Protein AF-A0A090IY57-F1 (afdb_monomer)

Secondary structure (DSSP, 8-state):
--------HHHHHHTTS-HHHHHHHHHHTTTTTT-SSS-HHHHHHHHHHHHHTT--SHHHHHHHTT-HHHHHHHT-S---HHHHHHHHHT--THHHHHHHHHHHHHHHHHH---TTSPPEEEEEEEEEEE-TTT-GGGB-SSS-EEEEEEEEEEE-GGG-EEEEEEEEEETTS-GGGGHHHH---TTSEEEE-GGG--HHHHHHHHHTT-EEEEPPPTT--EEEEEEPPPPTT-S-S--EEEEES-TT-

Nearest PDB structures (foldseek):
  3ck5-assembly1_A  TM=3.991E-01  e=3.383E-01  Streptomyces coelicolor A3(2)
  2z0u-assembly1_A  TM=8.063E-01  e=8.256E+00  Homo sapiens
  2f9t-assembly1_B  TM=3.203E-01  e=9.082E-01  Pseudomonas aeruginosa PAO1

Foldseek 3Di:
DDDPPPQDPLSVVCVLQDVVLLVVCCVVVVLCPVPDACGPQLLVSLVVVCVVVVPPDLVSSQVVLVDPSNCVSSVHNGDDSVRNVVSVVPDDCVSVVSRLQSSLVVCCVVVPPPLPDAKEKEKDKDKDWDQCVVCVVLDQDPGTGIKMKIWIKIADPPRDIDTNDIDIGRPNDQPLVCCVVRFDDLSHEYEYEPSNDDQVVVVVCVVVNHHYDYDDDPPKDKAFDDWDDDDPPDPDPTDTDIDIDDPVD

Mean predicted aligned error: 6.56 Å

Organism: NCBI:txid35841

Sequence (249 aa):
MDKIARKNSFGQWFSPINLKVLDENVKTMKLDFYTKKLTTESFLKLLLFAQLKEVESLHALGDCLFDDQLQKAVNLDSISISQLSRRLNGMNPDLFQSLFLDLVGQIHAKTHYTKRIMPLKIIDSSTLPLNLTNHRWAKFRKTKAGVKLHLRLVFMEKGTSYPEKAVITTANEHDRGQLEIMVDDKECMYVFDRGYLDYERFDRLTDDGYFFLSRLRKNAVVREVYDFKLPEGSSVLSDQMVLIGTTQN

pLDDT: mean 89.63, std 10.39, range [31.66, 97.12]

Radius of gyration: 23.6 Å; Cα contacts (8 Å, |Δi|>4): 302; chains: 1; bounding box: 77×32×64 Å

InterPro domains:
  IPR002559 Transposase IS4-like domain [PF01609] (120-224)
  IPR012337 Ribonuclease H-like superfamily [SSF53098] (50-229)
  IPR025399 Domain of unknown function DUF4372 [PF14294] (7-65)
  IPR047952 IS4 family transposase [NF033592] (15-243)

Structure (mmCIF, N/CA/C/O backbone):
data_AF-A0A090IY57-F1
#
_entry.id   AF-A0A090IY57-F1
#
loop_
_atom_site.group_PDB
_atom_site.id
_atom_site.type_symbol
_atom_site.label_atom_id
_atom_site.label_alt_id
_atom_site.label_comp_id
_atom_site.label_asym_id
_atom_site.label_entity_id
_atom_site.label_seq_id
_atom_site.pdbx_PDB_ins_code
_atom_site.Cartn_x
_atom_site.Cartn_y
_atom_site.Cartn_z
_atom_site.occupancy
_atom_site.B_iso_or_equiv
_atom_site.auth_seq_id
_atom_site.auth_comp_id
_atom_site.auth_asym_id
_atom_site.auth_atom_id
_atom_site.pdbx_PDB_model_num
ATOM 1 N N . MET A 1 1 ? -42.886 -4.937 3.495 1.00 31.66 1 MET A N 1
ATOM 2 C CA . MET A 1 1 ? -42.526 -3.626 2.913 1.00 31.66 1 MET A CA 1
ATOM 3 C C . MET A 1 1 ? -41.171 -3.244 3.473 1.00 31.66 1 MET A C 1
ATOM 5 O O . MET A 1 1 ? -41.106 -2.675 4.556 1.00 31.66 1 MET A O 1
ATOM 9 N N . ASP A 1 2 ? -40.099 -3.628 2.783 1.00 37.19 2 ASP A N 1
ATOM 10 C CA . ASP A 1 2 ? -38.750 -3.220 3.165 1.00 37.19 2 ASP A CA 1
ATOM 11 C C . ASP A 1 2 ? -38.612 -1.718 2.935 1.00 37.19 2 ASP A C 1
ATOM 13 O O . ASP A 1 2 ? -38.611 -1.235 1.801 1.00 37.19 2 ASP A O 1
ATOM 17 N N . LYS A 1 3 ? -38.531 -0.956 4.028 1.00 40.41 3 LYS A N 1
ATOM 18 C CA . LYS A 1 3 ? -38.046 0.419 3.967 1.00 40.41 3 LYS A CA 1
ATOM 19 C C . LYS A 1 3 ? -36.616 0.336 3.452 1.00 40.41 3 LYS A C 1
ATOM 21 O O . LYS A 1 3 ? -35.723 -0.068 4.191 1.00 40.41 3 LYS A O 1
ATOM 26 N N . ILE A 1 4 ? -36.402 0.733 2.200 1.00 44.88 4 ILE A N 1
ATOM 27 C CA . ILE A 1 4 ? -35.077 1.060 1.677 1.00 44.88 4 ILE A CA 1
ATOM 28 C C . ILE A 1 4 ? -34.567 2.207 2.554 1.00 44.88 4 ILE A C 1
ATOM 30 O O . ILE A 1 4 ? -34.875 3.376 2.322 1.00 44.88 4 ILE A O 1
ATOM 34 N N . ALA A 1 5 ? -33.875 1.867 3.641 1.00 53.34 5 ALA A N 1
ATOM 35 C CA . ALA A 1 5 ? -33.254 2.838 4.517 1.00 53.34 5 ALA A CA 1
ATOM 36 C C . ALA A 1 5 ? -32.231 3.582 3.661 1.00 53.34 5 ALA A C 1
ATOM 38 O O . ALA A 1 5 ? -31.238 3.005 3.213 1.00 53.34 5 ALA A O 1
ATOM 39 N N . ARG A 1 6 ? -32.528 4.847 3.353 1.00 59.81 6 ARG A N 1
ATOM 40 C CA . ARG A 1 6 ? -31.667 5.709 2.547 1.00 59.81 6 ARG A CA 1
ATOM 41 C C . ARG A 1 6 ? -30.311 5.761 3.252 1.00 59.81 6 ARG A C 1
ATOM 43 O O . ARG A 1 6 ? -30.201 6.353 4.323 1.00 59.81 6 ARG A O 1
ATOM 50 N N . LYS A 1 7 ? -29.304 5.074 2.703 1.00 67.12 7 LYS A N 1
ATOM 51 C CA . LYS A 1 7 ? -27.957 5.062 3.283 1.00 67.12 7 LYS A CA 1
ATOM 52 C C . LYS A 1 7 ? -27.441 6.500 3.301 1.00 67.12 7 LYS A C 1
ATOM 54 O O . LYS A 1 7 ? -27.492 7.173 2.268 1.00 67.12 7 LYS A O 1
ATOM 59 N N . ASN A 1 8 ? -26.970 6.959 4.460 1.00 80.94 8 ASN A N 1
ATOM 60 C CA . ASN A 1 8 ? -26.264 8.236 4.573 1.00 80.94 8 ASN A CA 1
ATOM 61 C C . ASN A 1 8 ? -24.955 8.195 3.757 1.00 80.94 8 ASN A C 1
ATOM 63 O O . ASN A 1 8 ? -24.526 7.123 3.321 1.00 80.94 8 ASN A O 1
ATOM 67 N N . SER A 1 9 ? -24.316 9.347 3.534 1.00 87.12 9 SER A N 1
ATOM 68 C CA . SER A 1 9 ? -23.120 9.437 2.680 1.00 87.12 9 SER A CA 1
ATOM 69 C C . SER A 1 9 ? -21.999 8.493 3.128 1.00 87.12 9 SER A C 1
ATOM 71 O O . SER A 1 9 ? -21.362 7.857 2.294 1.00 87.12 9 SER A O 1
ATOM 73 N N . PHE A 1 10 ? -21.813 8.324 4.442 1.00 88.75 10 PHE A N 1
ATOM 74 C CA . PHE A 1 10 ? -20.837 7.383 4.992 1.00 88.75 10 PHE A CA 1
ATOM 75 C C . PHE A 1 10 ? -21.186 5.922 4.663 1.00 88.75 10 PHE A C 1
ATOM 77 O O . PHE A 1 10 ? -20.337 5.168 4.196 1.00 88.75 10 PHE A O 1
ATOM 84 N N . GLY A 1 11 ? -22.450 5.523 4.818 1.00 86.88 11 GLY A N 1
ATOM 85 C CA . GLY A 1 11 ? -22.923 4.184 4.467 1.00 86.88 11 GLY A CA 1
ATOM 86 C C . GLY A 1 11 ? -22.876 3.890 2.964 1.00 86.88 11 GLY A C 1
ATOM 87 O O . GLY A 1 11 ? -22.715 2.734 2.573 1.00 86.88 11 GLY A O 1
ATOM 88 N N . GLN A 1 12 ? -22.998 4.913 2.112 1.00 88.56 12 GLN A N 1
ATOM 89 C CA . GLN A 1 12 ? -22.769 4.781 0.669 1.00 88.56 12 GLN A CA 1
ATOM 90 C C . GLN A 1 12 ? -21.281 4.598 0.361 1.00 88.56 12 GLN A C 1
ATOM 92 O O . GLN A 1 12 ? -20.929 3.680 -0.375 1.00 88.56 12 GLN A O 1
ATOM 97 N N . TRP A 1 13 ? -20.409 5.403 0.970 1.00 91.19 13 TRP A N 1
ATOM 98 C CA . TRP A 1 13 ? -18.958 5.288 0.809 1.00 91.19 13 TRP A CA 1
ATOM 99 C C . TRP A 1 13 ? -18.410 3.940 1.311 1.00 91.19 13 TRP A C 1
ATOM 101 O O . TRP A 1 13 ? -17.533 3.366 0.679 1.00 91.19 13 TRP A O 1
ATOM 111 N N . PHE A 1 14 ? -18.987 3.381 2.378 1.00 91.75 14 PHE A N 1
ATOM 112 C CA . PHE A 1 14 ? -18.643 2.054 2.904 1.00 91.75 14 PHE A CA 1
ATOM 113 C C . PHE A 1 14 ? -19.151 0.890 2.028 1.00 91.75 14 PHE A C 1
ATOM 115 O O . PHE A 1 14 ? -18.650 -0.228 2.120 1.00 91.75 14 PHE A O 1
ATOM 122 N N . SER A 1 15 ? -20.152 1.125 1.173 1.00 92.19 15 SER A N 1
ATOM 123 C CA . SER A 1 15 ? -20.859 0.062 0.441 1.00 92.19 15 SER A CA 1
ATOM 124 C C . SER A 1 15 ? -20.033 -0.830 -0.501 1.00 92.19 15 SER A C 1
ATOM 126 O O . SER A 1 15 ? -20.489 -1.953 -0.724 1.00 92.19 15 SER A O 1
ATOM 128 N N . PRO A 1 16 ? -18.865 -0.417 -1.042 1.00 93.88 16 PRO A N 1
ATOM 129 C CA . PRO A 1 16 ? -18.012 -1.314 -1.820 1.00 93.88 16 PRO A CA 1
ATOM 130 C C . PRO A 1 16 ? -17.404 -2.460 -1.002 1.00 93.88 16 PRO A C 1
ATOM 132 O O . PRO A 1 16 ? -17.019 -3.470 -1.580 1.00 93.88 16 PRO A O 1
ATOM 135 N N . ILE A 1 17 ? -17.308 -2.338 0.327 1.00 94.81 17 ILE A N 1
ATOM 136 C CA . ILE A 1 17 ? -16.779 -3.415 1.169 1.00 94.81 17 ILE A CA 1
ATOM 137 C C . ILE A 1 17 ? -17.758 -4.591 1.161 1.00 94.81 17 ILE A C 1
ATOM 139 O O . ILE A 1 17 ? -18.930 -4.460 1.525 1.00 94.81 17 ILE A O 1
ATOM 143 N N . ASN A 1 18 ? -17.261 -5.764 0.773 1.00 92.75 18 ASN A N 1
ATOM 144 C CA . ASN A 1 18 ? -18.050 -6.982 0.721 1.00 92.75 18 ASN A CA 1
ATOM 145 C C . ASN A 1 18 ? -18.329 -7.521 2.134 1.00 92.75 18 ASN A C 1
ATOM 147 O O . ASN A 1 18 ? -17.520 -8.232 2.730 1.00 92.75 18 ASN A O 1
ATOM 151 N N . LEU A 1 19 ? -19.513 -7.199 2.663 1.00 92.56 19 LEU A N 1
ATOM 152 C CA . LEU A 1 19 ? -19.936 -7.629 3.998 1.00 92.56 19 LEU A CA 1
ATOM 153 C C . LEU A 1 19 ? -20.014 -9.155 4.157 1.00 92.56 19 LEU A C 1
ATOM 155 O O . LEU A 1 19 ? -19.803 -9.650 5.257 1.00 92.56 19 LEU A O 1
ATOM 159 N N . LYS A 1 20 ? -20.248 -9.917 3.079 1.00 92.88 20 LYS A N 1
ATOM 160 C CA . LYS A 1 20 ? -20.247 -11.388 3.160 1.00 92.88 20 LYS A CA 1
ATOM 161 C C . LYS A 1 20 ? -18.844 -11.924 3.428 1.00 92.88 20 LYS A C 1
ATOM 163 O O . LYS A 1 20 ? -18.665 -12.734 4.330 1.00 92.88 20 LYS A O 1
ATOM 168 N N . VAL A 1 21 ? -17.854 -11.414 2.693 1.00 91.62 21 VAL A N 1
ATOM 169 C CA . VAL A 1 21 ? -16.438 -11.761 2.898 1.00 91.62 21 VAL A CA 1
ATOM 170 C C . VAL A 1 21 ? -15.977 -11.328 4.289 1.00 91.62 21 VAL A C 1
ATOM 172 O O . VAL A 1 21 ? -15.271 -12.081 4.960 1.00 91.62 21 VAL A O 1
ATOM 175 N N . LEU A 1 22 ? -16.404 -10.151 4.760 1.00 94.88 22 LEU A N 1
ATOM 176 C CA . LEU A 1 22 ? -16.152 -9.709 6.134 1.00 94.88 22 LEU A CA 1
ATOM 177 C C . LEU A 1 22 ? -16.713 -10.715 7.151 1.00 94.88 22 LEU A C 1
ATOM 179 O O . LEU A 1 22 ? -15.964 -11.199 7.998 1.00 94.88 22 LEU A O 1
ATOM 183 N N . ASP A 1 23 ? -17.993 -11.071 7.044 1.00 94.50 23 ASP A N 1
ATOM 184 C CA . ASP A 1 23 ? -18.663 -11.988 7.971 1.00 94.50 23 ASP A CA 1
ATOM 185 C C . ASP A 1 23 ? -18.029 -13.387 7.990 1.00 94.50 23 ASP A C 1
ATOM 187 O O . ASP A 1 23 ? -17.882 -13.998 9.053 1.00 94.50 23 ASP A O 1
ATOM 191 N N . GLU A 1 24 ? -17.641 -13.912 6.827 1.00 94.69 24 GLU A N 1
ATOM 192 C CA . GLU A 1 24 ? -16.961 -15.205 6.697 1.00 94.69 24 GLU A CA 1
ATOM 193 C C . GLU A 1 24 ? -15.588 -15.198 7.381 1.00 94.69 24 GLU A C 1
ATOM 195 O O . GLU A 1 24 ? -15.275 -16.114 8.152 1.00 94.69 24 GLU A O 1
ATOM 200 N N . ASN A 1 25 ? -14.795 -14.141 7.176 1.00 94.00 25 ASN A N 1
ATOM 201 C CA . ASN A 1 25 ? -13.503 -13.976 7.844 1.00 94.00 25 ASN A CA 1
ATOM 202 C C . ASN A 1 25 ? -13.667 -13.823 9.361 1.00 94.00 25 ASN A C 1
ATOM 204 O O . ASN A 1 25 ? -12.976 -14.495 10.126 1.00 94.00 25 ASN A O 1
ATOM 208 N N . VAL A 1 26 ? -14.626 -13.006 9.810 1.00 95.12 26 VAL A N 1
ATOM 209 C CA . VAL A 1 26 ? -14.935 -12.804 11.235 1.00 95.12 26 VAL A CA 1
ATOM 210 C C . VAL A 1 26 ? -15.288 -14.119 11.924 1.00 95.12 26 VAL A C 1
ATOM 212 O O . VAL A 1 26 ? -14.806 -14.378 13.030 1.00 95.12 26 VAL A O 1
ATOM 215 N N . LYS A 1 27 ? -16.095 -14.971 11.279 1.00 94.56 27 LYS A N 1
ATOM 216 C CA . LYS A 1 27 ? -16.458 -16.296 11.803 1.00 94.56 27 LYS A CA 1
ATOM 217 C C . LYS A 1 27 ? -15.261 -17.242 11.833 1.00 94.56 27 LYS A C 1
ATOM 219 O O . LYS A 1 27 ? -15.021 -17.873 12.861 1.00 94.56 27 LYS A O 1
ATOM 224 N N . THR A 1 28 ? -14.499 -17.308 10.743 1.00 94.62 28 THR A N 1
ATOM 225 C CA . THR A 1 28 ? -13.335 -18.200 10.602 1.00 94.62 28 THR A CA 1
ATOM 226 C C . THR A 1 28 ? -12.255 -17.878 11.632 1.00 94.62 28 THR A C 1
ATOM 228 O O . THR A 1 28 ? -11.766 -18.764 12.331 1.00 94.62 28 THR A O 1
ATOM 231 N N . MET A 1 29 ? -11.943 -16.592 11.796 1.00 93.69 29 MET A N 1
ATOM 232 C CA . MET A 1 29 ? -10.954 -16.089 12.752 1.00 93.69 29 MET A CA 1
ATOM 233 C C . MET A 1 29 ? -11.521 -15.921 14.175 1.00 93.69 29 MET A C 1
ATOM 235 O O . MET A 1 29 ? -10.784 -15.558 15.089 1.00 93.69 29 MET A O 1
ATOM 239 N N . LYS A 1 30 ? -12.824 -16.178 14.382 1.00 93.81 30 LYS A N 1
ATOM 240 C CA . LYS A 1 30 ? -13.544 -16.036 15.663 1.00 93.81 30 LYS A CA 1
ATOM 241 C C . LYS A 1 30 ? -13.412 -14.642 16.302 1.00 93.81 30 LYS A C 1
ATOM 243 O O . LYS A 1 30 ? -13.404 -14.520 17.527 1.00 93.81 30 LYS A O 1
ATOM 248 N N . LEU A 1 31 ? -13.354 -13.582 15.491 1.00 92.50 31 LEU A N 1
ATOM 249 C CA . LEU A 1 31 ? -13.064 -12.212 15.953 1.00 92.50 31 LEU A CA 1
ATOM 250 C C . LEU A 1 31 ? -14.170 -11.612 16.830 1.00 92.50 31 LEU A C 1
ATOM 252 O O . LEU A 1 31 ? -13.895 -10.776 17.689 1.00 92.50 31 LEU A O 1
ATOM 256 N N . ASP A 1 32 ? -15.416 -12.054 16.651 1.00 94.12 32 ASP A N 1
ATOM 257 C CA . ASP A 1 32 ? -16.564 -11.609 17.453 1.00 94.12 32 ASP A CA 1
ATOM 258 C C . ASP A 1 32 ? -17.006 -12.626 18.511 1.00 94.12 32 ASP A C 1
ATOM 260 O O . ASP A 1 32 ? -18.068 -12.489 19.122 1.00 94.12 32 ASP A O 1
ATOM 264 N N . PHE A 1 33 ? -16.178 -13.631 18.804 1.00 90.44 33 PHE A N 1
ATOM 265 C CA . PHE A 1 33 ? -16.484 -14.591 19.859 1.00 90.44 33 PHE A CA 1
ATOM 266 C C . PHE A 1 33 ? -16.624 -13.883 21.219 1.00 90.44 33 PHE A C 1
ATOM 268 O O . PHE A 1 33 ? -15.778 -13.078 21.607 1.00 90.44 33 PHE A O 1
ATOM 275 N N . TYR A 1 34 ? -17.741 -14.130 21.913 1.00 86.62 34 TYR A N 1
ATOM 276 C CA . TYR A 1 34 ? -18.164 -13.427 23.139 1.00 86.62 34 TYR A CA 1
ATOM 277 C C . TYR A 1 34 ? -18.286 -11.893 23.041 1.00 86.62 34 TYR A C 1
ATOM 279 O O . TYR A 1 34 ? -18.426 -11.211 24.062 1.00 86.62 34 TYR A O 1
ATOM 287 N N . THR A 1 35 ? -18.280 -11.325 21.836 1.00 88.75 35 THR A N 1
ATOM 288 C CA . THR A 1 35 ? -18.390 -9.879 21.638 1.00 88.75 35 THR A CA 1
ATOM 289 C C . THR A 1 35 ? -19.855 -9.455 21.670 1.00 88.75 35 THR A C 1
ATOM 291 O O . THR A 1 35 ? -20.656 -9.882 20.848 1.00 88.75 35 THR A O 1
ATOM 294 N N . LYS A 1 36 ? -20.218 -8.614 22.647 1.00 83.12 36 LYS A N 1
ATOM 295 C CA . LYS A 1 36 ? -21.616 -8.188 22.865 1.00 83.12 36 LYS A CA 1
ATOM 296 C C . LYS A 1 36 ? -21.968 -6.824 22.274 1.00 83.12 36 LYS A C 1
ATOM 298 O O . LYS A 1 36 ? -23.142 -6.554 22.066 1.00 83.12 36 LYS A O 1
ATOM 303 N N . LYS A 1 37 ? -20.977 -5.943 22.101 1.00 88.50 37 LYS A N 1
ATOM 304 C CA . LYS A 1 37 ? -21.208 -4.523 21.785 1.00 88.50 37 LYS A CA 1
ATOM 305 C C . LYS A 1 37 ? -20.428 -4.064 20.555 1.00 88.50 37 LYS A C 1
ATOM 307 O O . LYS A 1 37 ? -21.019 -3.727 19.544 1.00 88.50 37 LYS A O 1
ATOM 312 N N . LEU A 1 38 ? -19.098 -4.080 20.633 1.00 93.81 38 LEU A N 1
ATOM 313 C CA . LEU A 1 38 ? -18.221 -3.601 19.564 1.00 93.81 38 LEU A CA 1
ATOM 314 C C . LEU A 1 38 ? -17.842 -4.741 18.615 1.00 93.81 38 LEU A C 1
ATOM 316 O O . LEU A 1 38 ? -16.776 -5.336 18.772 1.00 93.81 38 LEU A O 1
ATOM 320 N N . THR A 1 39 ? -18.730 -5.051 17.672 1.00 94.94 39 THR A N 1
ATOM 321 C CA . THR A 1 39 ? -18.481 -6.064 16.633 1.00 94.94 39 THR A CA 1
ATOM 322 C C . THR A 1 39 ? -17.367 -5.625 15.683 1.00 94.94 39 THR A C 1
ATOM 324 O O . THR A 1 39 ? -16.980 -4.451 15.640 1.00 94.94 39 THR A O 1
ATOM 327 N N . THR A 1 40 ? -16.849 -6.560 14.889 1.00 95.38 40 THR A N 1
ATOM 328 C CA . THR A 1 40 ? -15.812 -6.269 13.891 1.00 95.38 40 THR A CA 1
ATOM 329 C C . THR A 1 40 ? -16.285 -5.264 12.850 1.00 95.38 40 THR A C 1
ATOM 331 O O . THR A 1 40 ? -15.542 -4.343 12.524 1.00 95.38 40 THR A O 1
ATOM 334 N N . GLU A 1 41 ? -17.522 -5.394 12.367 1.00 95.06 41 GLU A N 1
ATOM 335 C CA . GLU A 1 41 ? -18.098 -4.456 11.399 1.00 95.06 41 GLU A CA 1
ATOM 336 C C . GLU A 1 41 ? -18.216 -3.046 11.991 1.00 95.06 41 GLU A C 1
ATOM 338 O O . GLU A 1 41 ? -17.766 -2.077 11.376 1.00 95.06 41 GLU A O 1
ATOM 343 N N . SER A 1 42 ? -18.767 -2.919 13.204 1.00 94.75 42 SER A N 1
ATOM 344 C CA . SER A 1 42 ? -18.882 -1.630 13.896 1.00 94.75 42 SER A CA 1
ATOM 345 C C . SER A 1 42 ? -17.514 -0.991 14.118 1.00 94.75 42 SER A C 1
ATOM 347 O O . SER A 1 42 ? -17.334 0.203 13.883 1.00 94.75 42 SER A O 1
ATOM 349 N N . PHE A 1 43 ? -16.524 -1.790 14.522 1.00 95.38 43 PHE A N 1
ATOM 350 C CA . PHE A 1 43 ? -15.164 -1.312 14.730 1.00 95.38 43 PHE A CA 1
ATOM 351 C C . PHE A 1 43 ? -14.479 -0.893 13.424 1.00 95.38 43 PHE A C 1
ATOM 353 O O . PHE A 1 43 ? -13.869 0.170 13.383 1.00 95.38 43 PHE A O 1
ATOM 360 N N . LEU A 1 44 ? -14.629 -1.663 12.342 1.00 95.38 44 LEU A N 1
ATOM 361 C CA . LEU A 1 44 ? -14.115 -1.308 11.017 1.00 95.38 44 LEU A CA 1
ATOM 362 C C . LEU A 1 44 ? -14.696 0.028 10.542 1.00 95.38 44 LEU A C 1
ATOM 364 O O . LEU A 1 44 ? -13.952 0.900 10.098 1.00 95.38 44 LEU A O 1
ATOM 368 N N . LYS A 1 45 ? -16.012 0.221 10.676 1.00 94.81 45 LYS A N 1
ATOM 369 C CA . LYS A 1 45 ? -16.652 1.494 10.325 1.00 94.81 45 LYS A CA 1
ATOM 370 C C . LYS A 1 45 ? -16.109 2.651 11.163 1.00 94.81 45 LYS A C 1
ATOM 372 O O . LYS A 1 45 ? -15.852 3.713 10.610 1.00 94.81 45 LYS A O 1
ATOM 377 N N . LEU A 1 46 ? -15.880 2.452 12.462 1.00 94.88 46 LEU A N 1
ATOM 378 C CA . LEU A 1 46 ? -15.263 3.477 13.309 1.00 94.88 46 LEU A CA 1
ATOM 379 C C . LEU A 1 46 ? -13.838 3.822 12.877 1.00 94.88 46 LEU A C 1
ATOM 381 O O . LEU A 1 46 ? -13.508 5.001 12.826 1.00 94.88 46 LEU A O 1
ATOM 385 N N . LEU A 1 47 ? -13.010 2.831 12.533 1.00 94.75 47 LEU A N 1
ATOM 386 C CA . LEU A 1 47 ? -11.651 3.075 12.037 1.00 94.75 47 LEU A CA 1
ATOM 387 C C . LEU A 1 47 ? -11.661 3.841 10.711 1.00 94.75 47 LEU A C 1
ATOM 389 O O . LEU A 1 47 ? -10.895 4.783 10.533 1.00 94.75 47 LEU A O 1
ATOM 393 N N . LEU A 1 48 ? -12.556 3.478 9.793 1.00 95.06 48 LEU A N 1
ATOM 394 C CA . LEU A 1 48 ? -12.685 4.179 8.520 1.00 95.06 48 LEU A CA 1
ATOM 395 C C . LEU A 1 48 ? -13.219 5.603 8.696 1.00 95.06 48 LEU A C 1
ATOM 397 O O . LEU A 1 48 ? -12.744 6.524 8.039 1.00 95.06 48 LEU A O 1
ATOM 401 N N . PHE A 1 49 ? -14.181 5.798 9.599 1.00 94.44 49 PHE A N 1
ATOM 402 C CA . PHE A 1 49 ? -14.644 7.129 9.976 1.00 94.44 49 PHE A CA 1
ATOM 403 C C . PHE A 1 49 ? -13.504 7.960 10.572 1.00 94.44 49 PHE A C 1
ATOM 405 O O . PHE A 1 49 ? -13.305 9.097 10.151 1.00 94.44 49 PHE A O 1
ATOM 412 N N . ALA A 1 50 ? -12.731 7.381 11.496 1.00 94.88 50 ALA A N 1
ATOM 413 C CA . ALA A 1 50 ? -11.577 8.029 12.106 1.00 94.88 50 ALA A CA 1
ATOM 414 C C . ALA A 1 50 ? -10.562 8.464 11.044 1.00 94.88 5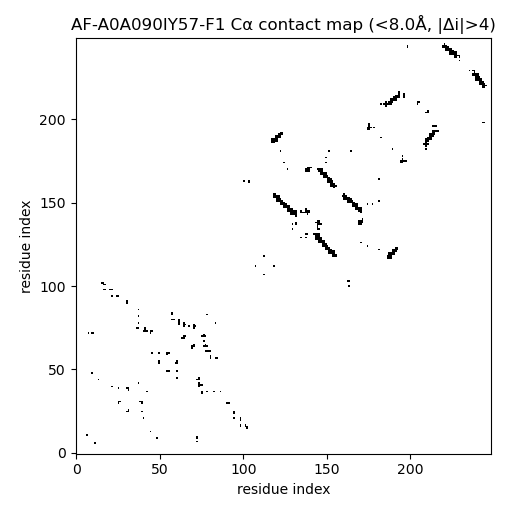0 ALA A C 1
ATOM 416 O O . ALA A 1 50 ? -10.112 9.602 11.075 1.00 94.88 50 ALA A O 1
ATOM 417 N N . GLN A 1 51 ? -10.277 7.606 10.061 1.00 94.12 51 GLN A N 1
ATOM 418 C CA . GLN A 1 51 ? -9.389 7.937 8.947 1.00 94.12 51 GLN A CA 1
ATOM 419 C C . GLN A 1 51 ? -9.945 9.079 8.083 1.00 94.12 51 GLN A C 1
ATOM 421 O O . GLN A 1 51 ? -9.217 10.009 7.757 1.00 94.12 51 GLN A O 1
ATOM 426 N N . LEU A 1 52 ? -11.234 9.037 7.726 1.00 93.62 52 LEU A N 1
ATOM 427 C CA . LEU A 1 52 ? -11.883 10.068 6.903 1.00 93.62 52 LEU A CA 1
ATOM 428 C C . LEU A 1 52 ? -11.988 11.431 7.591 1.00 93.62 52 LEU A C 1
ATOM 430 O O . LEU A 1 52 ? -12.100 12.454 6.919 1.00 93.62 52 LEU A O 1
ATOM 434 N N . LYS A 1 53 ? -12.053 11.433 8.921 1.00 93.56 53 LYS A N 1
ATOM 435 C CA . LYS A 1 53 ? -12.156 12.638 9.747 1.00 93.56 53 LYS A CA 1
ATOM 436 C C . LYS A 1 53 ? -10.836 13.032 10.395 1.00 93.56 53 LYS A C 1
ATOM 438 O O . LYS A 1 53 ? -10.841 13.961 11.192 1.00 93.56 53 LYS A O 1
ATOM 443 N N . GLU A 1 54 ? -9.751 12.335 10.057 1.00 95.38 54 GLU A N 1
ATOM 444 C CA . GLU A 1 54 ? -8.409 12.573 10.595 1.00 95.38 54 GLU A CA 1
ATOM 445 C C . GLU A 1 54 ? -8.402 12.612 12.136 1.00 95.38 54 GLU A C 1
ATOM 447 O O . GLU A 1 54 ? -7.762 13.443 12.770 1.00 95.38 54 GLU A O 1
ATOM 452 N N . VAL A 1 55 ? -9.160 11.706 12.762 1.00 95.62 55 VAL A N 1
ATOM 453 C CA . VAL A 1 55 ? -9.295 11.639 14.220 1.00 95.62 55 VAL A CA 1
ATOM 454 C C . VAL A 1 55 ? -7.997 11.122 14.835 1.00 95.62 55 VAL A C 1
ATOM 456 O O . VAL A 1 55 ? -7.598 9.979 14.621 1.00 95.62 55 VAL A O 1
ATOM 459 N N . GLU A 1 56 ? -7.360 11.952 15.657 1.00 92.44 56 GLU A N 1
ATOM 460 C CA . GLU A 1 56 ? -5.979 11.729 16.108 1.00 92.44 56 GLU A CA 1
ATOM 461 C C . GLU A 1 56 ? -5.836 10.812 17.335 1.00 92.44 56 GLU A C 1
ATOM 463 O O . GLU A 1 56 ? -4.726 10.427 17.707 1.00 92.44 56 GLU A O 1
ATOM 468 N N . SER A 1 57 ? -6.933 10.462 18.017 1.00 93.62 57 SER A N 1
ATOM 469 C CA . SER A 1 57 ? -6.863 9.631 19.225 1.00 93.62 57 SER A CA 1
ATOM 470 C C . SER A 1 57 ? -8.123 8.812 19.481 1.00 93.62 57 SER A C 1
ATOM 472 O O . SER A 1 57 ? -9.220 9.159 19.048 1.00 93.62 57 SER A O 1
ATOM 474 N N . LEU A 1 58 ? -7.982 7.740 20.271 1.00 93.62 58 LEU A N 1
ATOM 475 C CA . LEU A 1 58 ? -9.131 6.952 20.728 1.00 93.62 58 LEU A CA 1
ATOM 476 C C . LEU A 1 58 ? -10.103 7.788 21.571 1.00 93.62 58 LEU A C 1
ATOM 478 O O . LEU A 1 58 ? -11.303 7.548 21.497 1.00 93.62 58 LEU A O 1
ATOM 482 N N . HIS A 1 59 ? -9.597 8.763 22.337 1.00 94.19 59 HIS A N 1
ATOM 483 C CA . HIS A 1 59 ? -10.424 9.702 23.100 1.00 94.19 59 HIS A CA 1
ATOM 484 C C . HIS A 1 59 ? -11.308 10.537 22.172 1.00 94.19 59 HIS A C 1
ATOM 486 O O . HIS A 1 59 ? -12.527 10.478 22.290 1.00 94.19 59 HIS A O 1
ATOM 492 N N . ALA A 1 60 ? -10.702 11.193 21.179 1.00 94.62 60 ALA A N 1
ATOM 493 C CA . ALA A 1 60 ? -11.432 11.975 20.184 1.00 94.62 60 ALA A CA 1
ATOM 494 C C . ALA A 1 60 ? -12.423 11.115 19.374 1.00 94.62 60 ALA A C 1
ATOM 496 O O . ALA A 1 60 ? -13.517 11.567 19.041 1.00 94.62 60 ALA A O 1
ATOM 497 N N . LEU A 1 61 ? -12.082 9.850 19.099 1.00 94.44 61 LEU A N 1
ATOM 498 C CA . LEU A 1 61 ? -12.998 8.905 18.453 1.00 94.44 61 LEU A CA 1
ATOM 499 C C . LEU A 1 61 ? -14.197 8.556 19.346 1.00 94.44 61 LEU A C 1
ATOM 501 O O . LEU A 1 61 ? -15.314 8.426 18.847 1.00 94.44 61 LEU A O 1
ATOM 505 N N . GLY A 1 62 ? -13.975 8.418 20.654 1.00 92.56 62 GLY A N 1
ATOM 506 C CA . GLY A 1 62 ? -15.042 8.260 21.641 1.00 92.56 62 GLY A CA 1
ATOM 507 C C . GLY A 1 62 ? -15.982 9.466 21.670 1.00 92.56 62 GLY A C 1
ATOM 508 O O . GLY A 1 62 ? -17.194 9.279 21.692 1.00 92.56 62 GLY A O 1
ATOM 509 N N . ASP A 1 63 ? -15.440 10.681 21.575 1.00 92.12 63 ASP A N 1
ATOM 510 C CA . ASP A 1 63 ? -16.240 11.911 21.551 1.00 92.12 63 ASP A CA 1
ATOM 511 C C . ASP A 1 63 ? -17.056 12.048 20.254 1.00 92.12 63 ASP A C 1
ATOM 513 O O . ASP A 1 63 ? -18.190 12.522 20.256 1.00 92.12 63 ASP A O 1
ATOM 517 N N . CYS A 1 64 ? -16.541 11.559 19.125 1.00 92.00 64 CYS A N 1
ATOM 518 C CA . CYS A 1 64 ? -17.298 11.542 17.870 1.00 92.00 64 CYS A CA 1
ATOM 519 C C . CYS A 1 64 ? -18.575 10.686 17.955 1.00 92.00 64 CYS A C 1
ATOM 521 O O . CYS A 1 64 ? -19.544 10.950 17.244 1.00 92.00 64 CYS A O 1
ATOM 523 N N . LEU A 1 65 ? -18.605 9.682 18.836 1.00 90.12 65 LEU A N 1
ATOM 524 C CA . LEU A 1 65 ? -19.761 8.812 19.061 1.00 90.12 65 LEU A CA 1
ATOM 525 C C . LEU A 1 65 ? -20.893 9.466 19.870 1.00 90.12 65 LEU A C 1
ATOM 527 O O . LEU A 1 65 ? -21.883 8.791 20.133 1.00 90.12 65 LEU A O 1
ATOM 531 N N . PHE A 1 66 ? -20.810 10.753 20.225 1.00 89.25 66 PHE A N 1
ATOM 532 C CA . PHE A 1 66 ? -21.973 11.518 20.703 1.00 89.25 66 PHE A CA 1
ATOM 533 C C . PHE A 1 66 ? -22.952 11.898 19.579 1.00 89.25 66 PHE A C 1
ATOM 535 O O . PHE A 1 66 ? -24.075 12.303 19.866 1.00 89.25 66 PHE A O 1
ATOM 542 N N . ASP A 1 67 ? -22.550 11.770 18.311 1.00 90.56 67 ASP A N 1
ATOM 543 C CA . ASP A 1 67 ? -23.411 12.052 17.163 1.00 90.56 67 ASP A CA 1
ATOM 544 C C . ASP A 1 67 ? -24.341 10.869 16.825 1.00 90.56 67 ASP A C 1
ATOM 546 O O . ASP A 1 67 ? -23.895 9.780 16.448 1.00 90.56 67 ASP A O 1
ATOM 550 N N . ASP A 1 68 ? -25.656 11.105 16.884 1.00 90.69 68 ASP A N 1
ATOM 551 C CA . ASP A 1 68 ? -26.695 10.108 16.587 1.00 90.69 68 ASP A CA 1
ATOM 552 C C . ASP A 1 68 ? -26.590 9.519 15.169 1.00 90.69 68 ASP A C 1
ATOM 554 O O . ASP A 1 68 ? -27.024 8.385 14.926 1.00 90.69 68 ASP A O 1
ATOM 558 N N . GLN A 1 69 ? -26.081 10.280 14.190 1.00 89.88 69 GLN A N 1
ATOM 559 C CA . GLN A 1 69 ? -25.950 9.779 12.821 1.00 8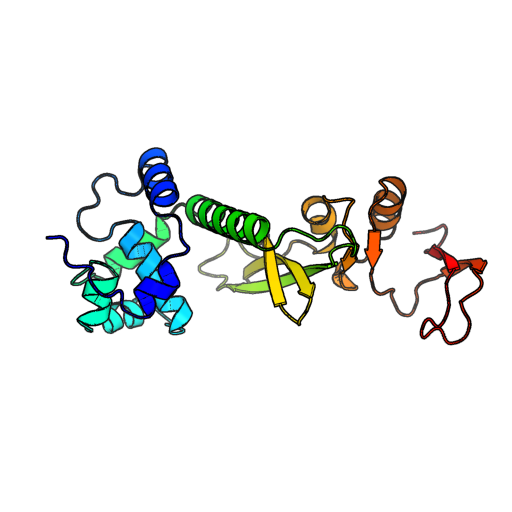9.88 69 GLN A CA 1
ATOM 560 C C . GLN A 1 69 ? -24.799 8.783 12.719 1.00 89.88 69 GLN A C 1
ATOM 562 O O . GLN A 1 69 ? -24.954 7.749 12.060 1.00 89.88 69 GLN A O 1
ATOM 567 N N . LEU A 1 70 ? -23.678 9.062 13.386 1.00 90.75 70 LEU A N 1
ATOM 568 C CA . LEU A 1 70 ? -22.552 8.149 13.484 1.00 90.75 70 LEU A CA 1
ATOM 569 C C . LEU A 1 70 ? -22.952 6.883 14.236 1.00 90.75 70 LEU A C 1
ATOM 571 O O . LEU A 1 70 ? -22.735 5.797 13.700 1.00 90.75 70 LEU A O 1
ATOM 575 N N . GLN A 1 71 ? -23.599 7.005 15.400 1.00 93.50 71 GLN A N 1
ATOM 576 C CA . GLN A 1 71 ? -24.071 5.855 16.185 1.00 93.50 71 GLN A CA 1
ATOM 577 C C . GLN A 1 71 ? -24.919 4.897 15.336 1.00 93.50 71 GLN A C 1
ATOM 579 O O . GLN A 1 71 ? -24.660 3.692 15.298 1.00 93.50 71 GLN A O 1
ATOM 584 N N . LYS A 1 72 ? -25.878 5.437 14.569 1.00 91.69 72 LYS A N 1
ATOM 585 C CA . LYS A 1 72 ? -26.709 4.656 13.635 1.00 91.69 72 LYS A CA 1
ATOM 586 C C . LYS A 1 72 ? -25.895 4.042 12.501 1.00 91.69 72 LYS A C 1
ATOM 588 O O . LYS A 1 72 ? -26.156 2.910 12.105 1.00 91.69 72 LYS A O 1
ATOM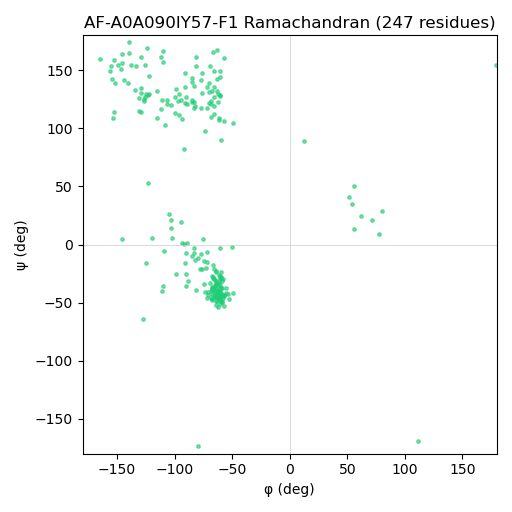 593 N N . ALA A 1 73 ? -24.920 4.770 11.961 1.00 90.81 73 ALA A N 1
ATOM 594 C CA . ALA A 1 73 ? -24.100 4.290 10.853 1.00 90.81 73 ALA A CA 1
ATOM 595 C C . ALA A 1 73 ? -23.183 3.127 11.261 1.00 90.81 73 ALA A C 1
ATOM 597 O O . ALA A 1 73 ? -23.023 2.166 10.500 1.00 90.81 73 ALA A O 1
ATOM 598 N N . VAL A 1 74 ? -22.602 3.202 12.462 1.00 91.81 74 VAL A N 1
ATOM 599 C CA . VAL A 1 74 ? -21.704 2.176 13.009 1.00 91.81 74 VAL A CA 1
ATOM 600 C C . VAL A 1 74 ? -22.436 1.095 13.807 1.00 91.81 74 VAL A C 1
ATOM 602 O O . VAL A 1 74 ? -21.814 0.097 14.157 1.00 91.81 74 VAL A O 1
ATOM 605 N N . ASN A 1 75 ? -23.740 1.254 14.052 1.00 91.50 75 ASN A N 1
ATOM 606 C CA . ASN A 1 75 ? -24.553 0.382 14.903 1.00 91.50 75 ASN A CA 1
ATOM 607 C C . ASN A 1 75 ? -23.971 0.244 16.325 1.00 91.50 75 ASN A C 1
ATOM 609 O O . ASN A 1 75 ? -23.730 -0.861 16.810 1.00 91.50 75 ASN A O 1
ATOM 613 N N . LEU A 1 76 ? -23.663 1.380 16.957 1.00 92.31 76 LEU A N 1
ATOM 614 C CA . LEU A 1 76 ? -23.038 1.439 18.278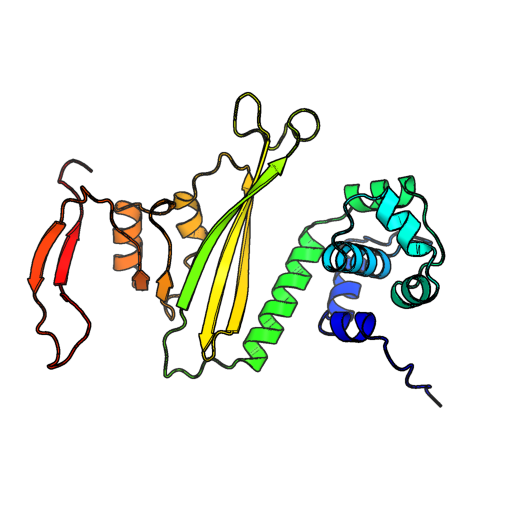 1.00 92.31 76 LEU A CA 1
ATOM 615 C C . LEU A 1 76 ? -23.421 2.733 19.005 1.00 92.31 76 LEU A C 1
ATOM 617 O O . LEU A 1 76 ? -22.984 3.805 18.605 1.00 92.31 76 LEU A O 1
ATOM 621 N N . ASP A 1 77 ? -24.162 2.620 20.107 1.00 89.62 77 ASP A N 1
ATOM 622 C CA . ASP A 1 77 ? -24.652 3.793 20.856 1.00 89.62 77 ASP A CA 1
ATOM 623 C C . ASP A 1 77 ? -23.554 4.494 21.670 1.00 89.62 77 ASP A C 1
ATOM 625 O O . ASP A 1 77 ? -23.581 5.695 21.895 1.00 89.62 77 ASP A O 1
ATOM 629 N N . SER A 1 78 ? -22.598 3.730 22.199 1.00 89.00 78 SER A N 1
ATOM 630 C CA . SER A 1 78 ? -21.509 4.265 23.025 1.00 89.00 78 SER A CA 1
ATOM 631 C C . SER A 1 78 ? -20.383 3.255 23.174 1.00 89.00 78 SER A C 1
ATOM 633 O O . SER A 1 78 ? -20.589 2.044 23.045 1.00 89.00 78 SER A O 1
ATOM 635 N N . ILE A 1 79 ? -19.185 3.709 23.526 1.00 91.50 79 ILE A N 1
ATOM 636 C CA . ILE A 1 79 ? -18.058 2.815 23.797 1.00 91.50 79 ILE A CA 1
ATOM 637 C C 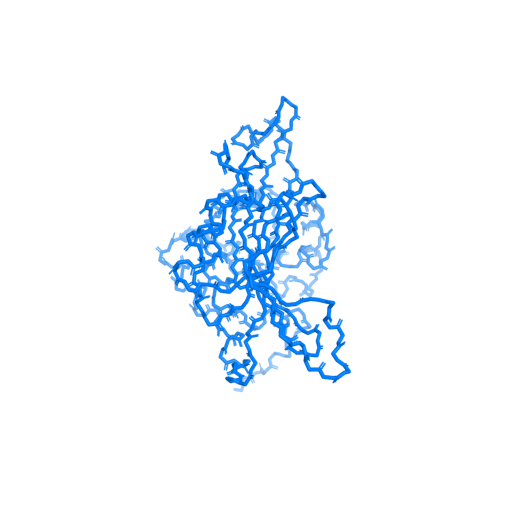. ILE A 1 79 ? -17.063 3.473 24.744 1.00 91.50 79 ILE A C 1
ATOM 639 O O . ILE A 1 79 ? -16.828 4.675 24.659 1.00 91.50 79 ILE A O 1
ATOM 643 N N . SER A 1 80 ? -16.467 2.700 25.653 1.00 92.00 80 SER A N 1
ATOM 644 C CA . SER A 1 80 ? -15.367 3.221 26.462 1.00 92.00 80 SER A CA 1
ATOM 645 C C . SER A 1 80 ? -14.046 3.180 25.691 1.00 92.00 80 SER A C 1
ATOM 647 O O . SER A 1 80 ? -13.799 2.296 24.865 1.00 92.00 80 SER A O 1
ATOM 649 N N . ILE A 1 81 ? -13.128 4.078 26.049 1.00 94.38 81 ILE A N 1
ATOM 650 C CA . ILE A 1 81 ? -11.763 4.099 25.498 1.00 94.38 81 ILE A CA 1
ATOM 651 C C . ILE A 1 81 ? -11.027 2.784 25.768 1.00 94.38 81 ILE A C 1
ATOM 653 O O . ILE A 1 81 ? -10.323 2.263 24.905 1.00 94.38 81 ILE A O 1
ATOM 657 N N . SER A 1 82 ? -11.243 2.194 26.946 1.00 93.81 82 SER A N 1
ATOM 658 C CA . SER A 1 82 ? -10.663 0.898 27.305 1.00 93.81 82 SER A CA 1
ATOM 659 C C . SER A 1 82 ? -11.175 -0.248 26.425 1.00 93.81 82 SER A C 1
ATOM 661 O O . SER A 1 82 ? -10.414 -1.168 26.123 1.00 93.81 82 SER A O 1
ATOM 663 N N . GLN A 1 83 ? -12.434 -0.202 25.976 1.00 93.12 83 GLN A N 1
ATOM 664 C CA . GLN A 1 83 ? -12.980 -1.174 25.028 1.00 93.12 83 GLN A CA 1
ATOM 665 C C . GLN A 1 83 ? -12.390 -0.983 23.627 1.00 93.12 83 GLN A C 1
ATOM 667 O O . GLN A 1 83 ? -11.983 -1.975 23.023 1.00 93.12 83 GLN A O 1
ATOM 672 N N . LEU A 1 84 ? -12.275 0.263 23.145 1.00 94.31 84 LEU A N 1
ATOM 673 C CA . LEU A 1 84 ? -11.627 0.574 21.864 1.00 94.31 84 LEU A CA 1
ATOM 674 C C . LEU A 1 84 ? -10.167 0.110 21.842 1.00 94.31 84 LEU A C 1
ATOM 676 O O . LEU A 1 84 ? -9.757 -0.595 20.925 1.00 94.31 84 LEU A O 1
ATOM 680 N N . SER A 1 85 ? -9.398 0.443 22.881 1.00 94.44 85 SER A N 1
ATOM 681 C CA . SER A 1 85 ? -7.988 0.059 22.995 1.00 94.44 85 SER A CA 1
ATOM 682 C C . SER A 1 85 ? -7.808 -1.461 23.030 1.00 94.44 85 SER A C 1
ATOM 684 O O . SER A 1 85 ? -6.986 -2.003 22.291 1.00 94.44 85 SER A O 1
ATOM 686 N N . ARG A 1 86 ? -8.620 -2.176 23.824 1.00 93.50 86 ARG A N 1
ATOM 687 C CA . ARG A 1 86 ? -8.584 -3.646 23.867 1.00 93.50 86 ARG A CA 1
ATOM 688 C C . ARG A 1 86 ? -8.917 -4.258 22.508 1.00 93.50 86 ARG A C 1
ATOM 690 O O . ARG A 1 86 ? -8.269 -5.221 22.110 1.00 93.50 86 ARG A O 1
ATOM 697 N N . ARG A 1 87 ? -9.913 -3.705 21.806 1.00 93.75 87 ARG A N 1
ATOM 698 C CA . ARG A 1 87 ? -10.315 -4.184 20.481 1.00 93.75 87 ARG A CA 1
ATOM 699 C C . ARG A 1 87 ? -9.223 -3.961 19.442 1.00 93.75 87 ARG A C 1
ATOM 701 O O . ARG A 1 87 ? -8.943 -4.880 18.685 1.00 93.75 87 ARG A O 1
ATOM 708 N N . LEU A 1 88 ? -8.590 -2.788 19.449 1.00 92.38 88 LEU A N 1
ATOM 709 C CA . LEU A 1 88 ? -7.485 -2.461 18.551 1.00 92.38 88 LEU A CA 1
ATOM 710 C C . LEU A 1 88 ? -6.301 -3.418 18.746 1.00 92.38 88 LEU A C 1
ATOM 712 O O . LEU A 1 88 ? -5.808 -3.977 17.774 1.00 92.38 88 LEU A O 1
ATOM 716 N N . ASN A 1 89 ? -5.898 -3.663 19.997 1.00 90.56 89 ASN A N 1
ATOM 717 C CA . ASN A 1 89 ? -4.768 -4.543 20.319 1.00 90.56 89 ASN A CA 1
ATOM 718 C C . ASN A 1 89 ? -5.004 -6.015 19.947 1.00 90.56 89 ASN A C 1
ATOM 720 O O . ASN A 1 89 ? -4.046 -6.738 19.697 1.00 90.56 89 ASN A O 1
ATOM 724 N N . GLY A 1 90 ? -6.258 -6.473 19.969 1.00 89.75 90 GLY A N 1
ATOM 725 C CA . GLY A 1 90 ? -6.621 -7.858 19.658 1.00 89.75 90 GLY A CA 1
ATOM 726 C C . GLY A 1 90 ? -7.019 -8.099 18.203 1.00 89.75 90 GLY A C 1
ATOM 727 O O . GLY A 1 90 ? -7.419 -9.212 17.872 1.00 89.75 90 GLY A O 1
ATOM 728 N N . MET A 1 91 ? -6.986 -7.074 17.348 1.00 90.94 91 MET A N 1
ATOM 729 C CA . MET A 1 91 ? -7.445 -7.200 15.969 1.00 90.94 91 MET A CA 1
ATOM 730 C C . MET A 1 91 ? -6.416 -7.940 15.116 1.00 90.94 91 MET A C 1
ATOM 732 O O . MET A 1 91 ? -5.246 -7.561 15.095 1.00 90.94 91 MET A O 1
ATOM 736 N N . ASN A 1 92 ? -6.860 -8.955 14.372 1.00 91.88 92 ASN A N 1
ATOM 737 C CA . ASN A 1 92 ? -6.001 -9.617 13.398 1.00 91.88 92 ASN A CA 1
ATOM 738 C C . ASN A 1 92 ? -5.871 -8.732 12.135 1.00 91.88 92 ASN A C 1
ATOM 740 O O . ASN A 1 92 ? -6.889 -8.489 11.477 1.00 91.88 92 ASN A O 1
ATOM 744 N N . PRO A 1 93 ? -4.662 -8.255 11.774 1.00 91.19 93 PRO A N 1
ATOM 745 C CA . PRO A 1 93 ? -4.461 -7.433 10.583 1.00 91.19 93 PRO A CA 1
ATOM 746 C C . PRO A 1 93 ? -4.771 -8.153 9.260 1.00 91.19 93 PRO A C 1
ATOM 748 O O . PRO A 1 93 ? -5.124 -7.481 8.289 1.00 91.19 93 PRO A O 1
ATOM 751 N N . ASP A 1 94 ? -4.729 -9.490 9.223 1.00 92.94 94 ASP A N 1
ATOM 752 C CA . ASP A 1 94 ? -5.030 -10.294 8.027 1.00 92.94 94 ASP A CA 1
ATOM 753 C C . ASP A 1 94 ? -6.453 -10.051 7.509 1.00 92.94 94 ASP A C 1
ATOM 755 O O . ASP A 1 94 ? -6.725 -10.155 6.308 1.00 92.94 94 ASP A O 1
ATOM 759 N N . LEU A 1 95 ? -7.371 -9.671 8.407 1.00 94.50 95 LEU A N 1
ATOM 760 C CA . LEU A 1 95 ? -8.712 -9.251 8.028 1.00 94.50 95 LEU A CA 1
ATOM 761 C C . LEU A 1 95 ? -8.659 -8.042 7.087 1.00 94.50 95 LEU A C 1
ATOM 763 O O . LEU A 1 95 ? -9.290 -8.048 6.033 1.00 94.50 95 LEU A O 1
ATOM 767 N N . PHE A 1 96 ? -7.904 -7.004 7.453 1.00 92.81 96 PHE A N 1
ATOM 768 C CA . PHE A 1 96 ? -7.805 -5.785 6.652 1.00 92.81 96 PHE A CA 1
ATOM 769 C C . PHE A 1 96 ? -7.095 -6.045 5.326 1.00 92.81 96 PHE A C 1
ATOM 771 O O . PHE A 1 96 ? -7.510 -5.501 4.306 1.00 92.81 96 PHE A O 1
ATOM 778 N N . GLN A 1 97 ? -6.081 -6.915 5.322 1.00 93.69 97 GLN A N 1
ATOM 779 C CA . GLN A 1 97 ? -5.435 -7.358 4.088 1.00 93.69 97 GLN A CA 1
ATOM 780 C C . GLN A 1 97 ? -6.428 -8.065 3.157 1.00 93.69 97 GLN A C 1
ATOM 782 O O . GLN A 1 97 ? -6.461 -7.776 1.963 1.00 93.69 97 GLN A O 1
ATOM 787 N N . SER A 1 98 ? -7.276 -8.941 3.697 1.00 94.38 98 SER A N 1
ATOM 788 C CA . SER A 1 98 ? -8.295 -9.652 2.916 1.00 94.38 98 SER A CA 1
ATOM 789 C C . SER A 1 98 ? -9.317 -8.690 2.302 1.00 94.38 98 SER A C 1
ATOM 791 O O . SER A 1 98 ? -9.631 -8.798 1.119 1.00 94.38 98 SER A O 1
ATOM 793 N N . LEU A 1 99 ? -9.788 -7.702 3.071 1.00 94.94 99 LEU A N 1
ATOM 794 C CA . LEU A 1 99 ? -10.699 -6.667 2.567 1.00 94.94 99 LEU A CA 1
ATOM 795 C C . LEU A 1 99 ? -10.041 -5.777 1.505 1.00 94.94 99 LEU A C 1
ATOM 797 O O . LEU A 1 99 ? -10.677 -5.430 0.513 1.00 94.94 99 LEU A O 1
ATOM 801 N N . PHE A 1 100 ? -8.773 -5.414 1.701 1.00 95.31 100 PHE A N 1
ATOM 802 C CA . PHE A 1 100 ? -7.998 -4.665 0.716 1.00 95.31 100 PHE A CA 1
ATOM 803 C C . PHE A 1 100 ? -7.914 -5.427 -0.613 1.00 95.31 100 PHE A C 1
ATOM 805 O O . PHE A 1 100 ? -8.242 -4.866 -1.656 1.00 95.31 100 PHE A O 1
ATOM 812 N N . LEU A 1 101 ? -7.544 -6.711 -0.579 1.00 94.50 101 LEU A N 1
ATOM 813 C CA . LEU A 1 101 ? -7.421 -7.537 -1.783 1.00 94.50 101 LEU A CA 1
ATOM 814 C C . LEU A 1 101 ? -8.771 -7.778 -2.477 1.00 94.50 101 LEU A C 1
ATOM 816 O O . LEU A 1 101 ? -8.821 -7.770 -3.707 1.00 94.50 101 LEU A O 1
ATOM 820 N N . ASP A 1 102 ? -9.865 -7.927 -1.723 1.00 95.19 102 ASP A N 1
ATOM 821 C CA . ASP A 1 102 ? -11.219 -7.995 -2.292 1.00 95.19 102 ASP A CA 1
ATOM 822 C C . ASP A 1 102 ? -11.562 -6.708 -3.060 1.00 95.19 102 ASP A C 1
ATOM 824 O O . ASP A 1 102 ? -11.984 -6.770 -4.215 1.00 95.19 102 ASP A O 1
ATOM 828 N N . LEU A 1 103 ? -11.293 -5.532 -2.478 1.00 95.19 103 LEU A N 1
ATOM 829 C CA . LEU A 1 103 ? -11.508 -4.243 -3.145 1.00 95.19 103 LEU A CA 1
ATOM 830 C C . LEU A 1 103 ? -10.637 -4.083 -4.400 1.00 95.19 103 LEU A C 1
ATOM 832 O O . LEU A 1 103 ? -11.133 -3.608 -5.423 1.00 95.19 103 LEU A O 1
ATOM 836 N N . VAL A 1 104 ? -9.371 -4.511 -4.360 1.00 93.69 104 VAL A N 1
ATOM 837 C CA . VAL A 1 104 ? -8.493 -4.544 -5.544 1.00 93.69 104 VAL A CA 1
ATOM 838 C C . VAL A 1 104 ? -9.091 -5.437 -6.635 1.00 93.69 104 VAL A C 1
ATOM 840 O O . VAL A 1 104 ? -9.183 -5.020 -7.790 1.00 93.69 104 VAL A O 1
ATOM 843 N N . GLY A 1 105 ? -9.580 -6.626 -6.274 1.00 92.56 105 GLY A N 1
ATOM 844 C CA . GLY A 1 105 ? -10.267 -7.530 -7.198 1.00 92.56 105 GLY A CA 1
ATOM 845 C C . GLY A 1 105 ? -11.516 -6.906 -7.828 1.00 92.56 105 GLY A C 1
ATOM 846 O O . GLY A 1 105 ? -11.727 -7.019 -9.038 1.00 92.56 105 GLY A O 1
ATOM 847 N N . GLN A 1 106 ? -12.314 -6.176 -7.043 1.00 92.50 106 GLN A N 1
ATOM 848 C CA . GLN A 1 106 ? -13.474 -5.439 -7.553 1.00 92.50 106 GLN A CA 1
ATOM 849 C C . GLN A 1 106 ? -13.085 -4.329 -8.538 1.00 92.50 106 GLN A C 1
ATOM 851 O O . GLN A 1 106 ? -13.809 -4.099 -9.511 1.00 92.50 106 GLN A O 1
ATOM 856 N N . ILE A 1 107 ? -11.965 -3.635 -8.302 1.00 90.69 107 ILE A N 1
ATOM 857 C CA . ILE A 1 107 ? -11.431 -2.642 -9.242 1.00 90.69 107 ILE A CA 1
ATOM 858 C C . ILE A 1 107 ? -11.035 -3.347 -10.539 1.00 90.69 107 ILE A C 1
ATOM 860 O O . ILE A 1 107 ? -11.550 -2.980 -11.590 1.00 90.69 107 ILE A O 1
ATOM 864 N N . HIS A 1 108 ? -10.234 -4.414 -10.466 1.00 87.25 108 HIS A N 1
ATOM 865 C CA . HIS A 1 108 ? -9.774 -5.168 -11.639 1.00 87.25 108 HIS A CA 1
ATOM 866 C C . HIS A 1 108 ? -10.925 -5.673 -12.517 1.00 87.25 108 HIS A C 1
ATOM 868 O O . HIS A 1 108 ? -10.863 -5.568 -13.743 1.00 87.25 108 HIS A O 1
ATOM 874 N N . ALA A 1 109 ? -12.000 -6.169 -11.899 1.00 88.19 109 ALA A N 1
ATOM 875 C CA . ALA A 1 109 ? -13.189 -6.626 -12.615 1.00 88.19 109 ALA A CA 1
ATOM 876 C C . ALA A 1 109 ? -13.904 -5.494 -13.376 1.00 88.19 109 ALA A C 1
ATOM 878 O O . ALA A 1 109 ? -14.509 -5.737 -14.417 1.00 88.19 109 ALA A O 1
ATOM 879 N N . LYS A 1 110 ? -13.844 -4.255 -12.874 1.00 85.56 110 LYS A N 1
ATOM 880 C CA . LYS A 1 110 ? -14.484 -3.086 -13.498 1.00 85.56 110 LYS A CA 1
ATOM 881 C C . LYS A 1 110 ? -13.597 -2.394 -14.519 1.00 85.56 110 LYS A C 1
ATOM 883 O O . LYS A 1 110 ? -14.112 -1.789 -15.455 1.00 85.56 110 LYS A O 1
ATOM 888 N N . THR A 1 111 ? -12.285 -2.432 -14.323 1.00 78.19 111 THR A N 1
ATOM 889 C CA . THR A 1 111 ? -11.345 -1.630 -15.104 1.00 78.19 111 THR A CA 1
ATOM 890 C C . THR A 1 111 ? -10.799 -2.339 -16.332 1.00 78.19 111 THR A C 1
ATOM 892 O O . THR A 1 111 ? -9.997 -1.709 -17.009 1.00 78.19 111 THR A O 1
ATOM 895 N N . HIS A 1 112 ? -11.212 -3.595 -16.600 1.00 65.25 112 HIS A N 1
ATOM 896 C CA . HIS A 1 112 ? -10.860 -4.426 -17.765 1.00 65.25 112 HIS A CA 1
ATOM 897 C C . HIS A 1 112 ? -9.703 -3.840 -18.576 1.00 65.25 112 HIS A C 1
ATOM 899 O O . HIS A 1 112 ? -9.948 -3.048 -19.486 1.00 65.25 112 HIS A O 1
ATOM 905 N N . TYR A 1 113 ? -8.460 -4.200 -18.230 1.00 62.09 113 TYR A N 1
ATOM 906 C CA . TYR A 1 113 ? -7.280 -3.732 -18.952 1.00 62.09 113 TYR A CA 1
ATOM 907 C C . TYR A 1 113 ? -7.491 -3.953 -20.449 1.00 62.09 113 TYR A C 1
ATOM 909 O O . TYR A 1 113 ? -7.457 -5.079 -20.952 1.00 62.09 113 TYR A O 1
ATOM 917 N N . THR A 1 114 ? -7.768 -2.879 -21.183 1.00 55.78 114 THR A N 1
ATOM 918 C CA . THR A 1 114 ? -7.814 -2.954 -22.631 1.00 55.78 114 THR A CA 1
ATOM 919 C C . THR A 1 114 ? -6.392 -3.269 -23.060 1.00 55.78 114 THR A C 1
ATOM 921 O O . THR A 1 114 ? -5.516 -2.424 -22.898 1.00 55.78 114 THR A O 1
ATOM 924 N N . LYS A 1 115 ? -6.164 -4.475 -23.597 1.00 55.22 115 LYS A N 1
ATOM 925 C CA . LYS A 1 115 ? -4.860 -5.050 -24.005 1.00 55.22 115 LYS A CA 1
ATOM 926 C C . LYS A 1 115 ? -3.971 -4.163 -24.900 1.00 55.22 115 LYS A C 1
ATOM 928 O O . LYS A 1 115 ? -2.897 -4.582 -25.305 1.00 55.22 115 LYS A O 1
ATOM 933 N N . ARG A 1 116 ? -4.436 -2.973 -25.282 1.00 58.59 116 ARG A N 1
ATOM 934 C CA . ARG A 1 116 ? -3.740 -2.033 -26.159 1.00 58.59 116 ARG A CA 1
ATOM 935 C C . ARG A 1 116 ? -2.641 -1.236 -25.459 1.00 58.59 116 ARG A C 1
ATOM 937 O O . ARG A 1 116 ? -1.777 -0.733 -26.165 1.00 58.59 116 ARG A O 1
ATOM 944 N N . ILE A 1 117 ? -2.659 -1.108 -24.130 1.00 73.06 117 ILE A N 1
ATOM 945 C CA . ILE A 1 117 ? -1.645 -0.343 -23.390 1.00 73.06 117 ILE A CA 1
ATOM 946 C C . ILE A 1 117 ? -1.125 -1.183 -22.227 1.00 73.06 117 ILE A C 1
ATOM 948 O O . ILE A 1 117 ? -1.906 -1.671 -21.412 1.00 73.06 117 ILE A O 1
ATOM 952 N N . MET A 1 118 ? 0.198 -1.340 -22.169 1.00 82.44 118 MET A N 1
ATOM 953 C CA . MET A 1 118 ? 0.893 -1.973 -21.051 1.00 82.44 118 MET A CA 1
ATOM 954 C C . MET A 1 118 ? 0.658 -1.146 -19.771 1.00 82.44 118 MET A C 1
ATOM 956 O O . MET A 1 118 ? 0.980 0.046 -19.767 1.00 82.44 118 MET A O 1
ATOM 960 N N . PRO A 1 119 ? 0.100 -1.725 -18.692 1.00 87.62 119 PRO A N 1
ATOM 961 C CA . PRO A 1 119 ? -0.144 -1.006 -17.447 1.00 87.62 119 PRO A CA 1
ATOM 962 C C . PRO A 1 119 ? 1.144 -0.473 -16.822 1.00 87.62 119 PRO A C 1
ATOM 964 O O . PRO A 1 119 ? 2.176 -1.143 -16.846 1.00 87.62 119 PRO A O 1
ATOM 967 N N . LEU A 1 120 ? 1.063 0.704 -16.201 1.00 92.31 120 LEU A N 1
ATOM 968 C CA . LEU A 1 120 ? 2.156 1.274 -15.416 1.00 92.31 120 LEU A CA 1
ATOM 969 C C . LEU A 1 120 ? 1.938 0.967 -13.932 1.00 92.31 120 LEU A C 1
ATOM 971 O O . LEU A 1 120 ? 0.912 1.348 -13.363 1.00 92.31 120 LEU A O 1
ATOM 975 N N . LYS A 1 121 ? 2.911 0.313 -13.295 1.00 94.94 121 LYS A N 1
ATOM 976 C CA . LYS A 1 121 ? 2.887 -0.004 -11.862 1.00 94.94 121 LYS A CA 1
ATOM 977 C C . LYS A 1 121 ? 4.012 0.728 -11.140 1.00 94.94 121 LYS A C 1
ATOM 979 O O . LYS A 1 121 ? 5.183 0.398 -11.290 1.00 94.94 121 LYS A O 1
ATOM 984 N N . ILE A 1 122 ? 3.656 1.729 -10.348 1.00 96.00 122 ILE A N 1
ATOM 985 C CA . ILE A 1 122 ? 4.593 2.576 -9.609 1.00 96.00 122 ILE A CA 1
ATOM 986 C C . ILE A 1 122 ? 4.840 1.950 -8.238 1.00 96.00 122 ILE A C 1
ATOM 988 O O . ILE A 1 122 ? 3.887 1.669 -7.515 1.00 96.00 122 ILE A O 1
ATOM 992 N N . ILE A 1 123 ? 6.103 1.735 -7.879 1.00 97.12 123 ILE A N 1
ATOM 993 C CA . ILE A 1 123 ? 6.507 1.220 -6.570 1.00 97.12 123 ILE A CA 1
ATOM 994 C C . ILE A 1 123 ? 7.213 2.336 -5.807 1.00 97.12 123 ILE A C 1
ATOM 996 O O . ILE A 1 123 ? 8.199 2.902 -6.281 1.00 97.12 123 ILE A O 1
ATOM 1000 N N . ASP A 1 124 ? 6.714 2.626 -4.610 1.00 96.06 124 ASP A N 1
ATOM 1001 C CA . ASP A 1 124 ? 7.349 3.547 -3.672 1.00 96.06 124 ASP A CA 1
ATOM 1002 C C . ASP A 1 124 ? 7.118 3.090 -2.226 1.00 96.06 124 ASP A C 1
ATOM 1004 O O . ASP A 1 124 ? 6.256 2.249 -1.953 1.00 96.06 124 ASP A O 1
ATOM 1008 N N . SER A 1 125 ? 7.903 3.622 -1.290 1.00 95.44 125 SER A N 1
ATOM 1009 C CA . SER A 1 125 ? 7.750 3.328 0.130 1.00 95.44 125 SER A CA 1
ATOM 1010 C C . SER A 1 125 ? 7.520 4.580 0.969 1.00 95.44 125 SER A C 1
ATOM 1012 O O . SER A 1 125 ? 8.076 5.648 0.731 1.00 95.44 125 SER A O 1
ATOM 1014 N N . SER A 1 126 ? 6.701 4.449 2.009 1.00 95.06 126 SER A N 1
ATOM 1015 C CA . SER A 1 126 ? 6.449 5.503 2.990 1.00 95.06 126 SER A CA 1
ATOM 1016 C C . SER A 1 126 ? 6.778 5.003 4.387 1.00 95.06 126 SER A C 1
ATOM 1018 O O . SER A 1 126 ? 6.316 3.945 4.810 1.00 95.06 126 SER A O 1
ATOM 1020 N N . THR A 1 127 ? 7.585 5.763 5.128 1.00 94.19 127 THR A N 1
ATOM 1021 C CA . THR A 1 127 ? 7.934 5.422 6.514 1.00 94.19 127 THR A CA 1
ATOM 1022 C C . THR A 1 127 ? 6.942 6.055 7.480 1.00 94.19 127 THR A C 1
ATOM 1024 O O . THR A 1 127 ? 6.822 7.276 7.535 1.00 94.19 127 THR A O 1
ATOM 1027 N N . LEU A 1 128 ? 6.289 5.225 8.290 1.00 93.88 128 LEU A N 1
ATOM 1028 C CA . LEU A 1 128 ? 5.424 5.636 9.389 1.00 93.88 128 LEU A CA 1
ATOM 1029 C C . LEU A 1 128 ? 6.254 5.672 10.684 1.00 93.88 128 LEU A C 1
ATOM 1031 O O . LEU A 1 128 ? 6.661 4.614 11.185 1.00 93.88 128 LEU A O 1
ATOM 1035 N N . PRO A 1 129 ? 6.565 6.864 11.226 1.00 92.69 129 PRO A N 1
ATOM 1036 C CA . PRO A 1 129 ? 7.363 6.979 12.437 1.00 92.69 129 PRO A CA 1
ATOM 1037 C C . PRO A 1 129 ? 6.572 6.500 13.657 1.00 92.69 129 PRO A C 1
ATOM 1039 O O . PRO A 1 129 ? 5.399 6.821 13.825 1.00 92.69 129 PRO A O 1
ATOM 1042 N N . LEU A 1 130 ? 7.243 5.770 14.546 1.00 92.25 130 LEU A N 1
ATOM 1043 C CA . LEU A 1 130 ? 6.668 5.251 15.782 1.00 92.25 130 LEU A CA 1
ATOM 1044 C C . LEU A 1 130 ? 7.496 5.679 16.994 1.00 92.25 130 LEU A C 1
ATOM 1046 O O . LEU A 1 130 ? 8.709 5.902 16.927 1.00 92.25 130 LEU A O 1
ATOM 1050 N N . ASN A 1 131 ? 6.836 5.742 18.150 1.00 89.62 131 ASN A N 1
ATOM 1051 C CA . ASN A 1 131 ? 7.514 5.959 19.421 1.00 89.62 131 ASN A CA 1
ATOM 1052 C C . ASN A 1 131 ? 8.337 4.713 19.802 1.00 89.62 131 ASN A C 1
ATOM 1054 O O . ASN A 1 131 ? 7.773 3.630 19.967 1.00 89.62 131 ASN A O 1
ATOM 1058 N N . LEU A 1 132 ? 9.652 4.878 19.987 1.00 90.00 132 LEU A N 1
ATOM 1059 C CA . LEU A 1 132 ? 10.575 3.780 20.305 1.00 90.00 132 LEU A CA 1
ATOM 1060 C C . LEU A 1 132 ? 10.301 3.119 21.663 1.00 90.00 132 LEU A C 1
ATOM 1062 O O . LEU A 1 132 ? 10.487 1.911 21.793 1.00 90.00 132 LEU A O 1
ATOM 1066 N N . THR A 1 133 ? 9.861 3.880 22.667 1.00 90.19 133 THR A N 1
ATOM 1067 C CA . THR A 1 133 ? 9.549 3.352 24.003 1.00 90.19 133 THR A CA 1
ATOM 1068 C C . THR A 1 133 ? 8.433 2.314 23.927 1.00 90.19 133 THR A C 1
ATOM 1070 O O . THR A 1 133 ? 8.568 1.247 24.525 1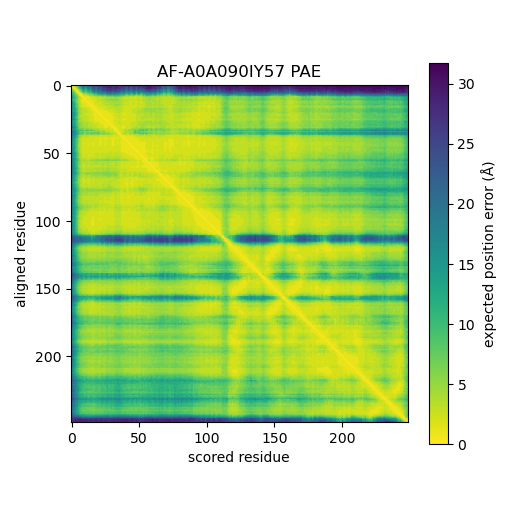.00 90.19 133 THR A O 1
ATOM 1073 N N . ASN A 1 134 ? 7.395 2.599 23.134 1.00 88.50 134 ASN A N 1
ATOM 1074 C CA . ASN A 1 134 ? 6.209 1.749 23.003 1.00 88.50 134 ASN A CA 1
ATOM 1075 C C . ASN A 1 134 ? 6.339 0.691 21.890 1.00 88.50 134 ASN A C 1
ATOM 1077 O O . ASN A 1 134 ? 5.711 -0.357 21.973 1.00 88.50 134 ASN A O 1
ATOM 1081 N N . HIS A 1 135 ? 7.174 0.927 20.870 1.00 91.44 135 HIS A N 1
ATOM 1082 C CA . HIS A 1 135 ? 7.289 0.070 19.679 1.00 91.44 135 HIS A CA 1
ATOM 1083 C C . HIS A 1 135 ? 8.722 -0.434 19.477 1.00 91.44 135 HIS A C 1
ATOM 1085 O O . HIS A 1 135 ? 9.319 -0.278 18.411 1.00 91.44 135 HIS A O 1
ATOM 1091 N N . ARG A 1 136 ? 9.301 -1.048 20.516 1.00 91.38 136 ARG A N 1
ATOM 1092 C CA . ARG A 1 136 ? 10.690 -1.548 20.484 1.00 91.38 136 ARG A CA 1
ATOM 1093 C C . ARG A 1 136 ? 10.942 -2.594 19.396 1.00 91.38 136 ARG A C 1
ATOM 1095 O O . ARG A 1 136 ? 12.057 -2.670 18.891 1.00 91.38 136 ARG A O 1
ATOM 1102 N N . TRP A 1 137 ? 9.913 -3.357 19.030 1.00 92.19 137 TRP A N 1
ATOM 1103 C CA . TRP A 1 137 ? 9.965 -4.355 17.959 1.00 92.19 137 TRP A CA 1
ATOM 1104 C C . TRP A 1 137 ? 10.229 -3.734 16.575 1.00 92.19 137 TRP A C 1
ATOM 1106 O O . TRP A 1 137 ? 10.776 -4.401 15.709 1.00 92.19 137 TRP A O 1
ATOM 1116 N N . ALA A 1 138 ? 9.911 -2.448 16.384 1.00 93.12 138 ALA A N 1
ATOM 1117 C CA . ALA A 1 138 ? 10.066 -1.722 15.122 1.00 93.12 138 ALA A CA 1
ATOM 1118 C C . ALA A 1 138 ? 11.268 -0.756 15.128 1.00 93.12 138 ALA A C 1
ATOM 1120 O O . ALA A 1 138 ? 11.257 0.283 14.463 1.00 93.12 138 ALA A O 1
ATOM 1121 N N . LYS A 1 139 ? 12.300 -1.026 15.935 1.00 91.50 139 LYS A N 1
ATOM 1122 C CA . LYS A 1 139 ? 13.482 -0.158 16.045 1.00 91.50 139 LYS A CA 1
ATOM 1123 C C . LYS A 1 139 ? 14.268 -0.139 14.729 1.00 91.50 139 LYS A C 1
ATOM 1125 O O . LYS A 1 139 ? 14.715 -1.181 14.272 1.00 91.50 139 LYS A O 1
ATOM 1130 N N . PHE A 1 140 ? 14.540 1.053 14.187 1.00 86.62 140 PHE A N 1
ATOM 1131 C CA . PHE A 1 140 ? 15.384 1.198 12.987 1.00 86.62 140 PHE A CA 1
ATOM 1132 C C . PHE A 1 140 ? 16.586 2.135 13.162 1.00 86.62 140 PHE A C 1
ATOM 1134 O O . PHE A 1 140 ? 17.527 2.097 12.373 1.00 86.62 140 PHE A O 1
ATOM 1141 N N . ARG A 1 141 ? 16.604 2.969 14.211 1.00 82.06 141 ARG A N 1
ATOM 1142 C CA . ARG A 1 141 ? 17.782 3.759 14.622 1.00 82.06 141 ARG A CA 1
ATOM 1143 C C . ARG A 1 141 ? 17.913 3.778 16.143 1.00 82.06 141 ARG A C 1
ATOM 1145 O O . ARG A 1 141 ? 17.030 3.310 16.856 1.00 82.06 141 ARG A O 1
ATOM 1152 N N . LYS A 1 142 ? 19.008 4.359 16.659 1.00 83.31 142 LYS A N 1
ATOM 1153 C CA . LYS A 1 142 ? 19.259 4.489 18.111 1.00 83.31 142 LYS A CA 1
ATOM 1154 C C . LYS A 1 142 ? 18.057 5.060 18.873 1.00 83.31 142 LYS A C 1
ATOM 1156 O O . LYS A 1 142 ? 17.733 4.545 19.935 1.00 83.31 142 LYS A O 1
ATOM 1161 N N . THR A 1 143 ? 17.402 6.076 18.314 1.00 83.19 143 THR A N 1
ATOM 1162 C CA . THR A 1 143 ? 16.314 6.826 18.963 1.00 83.19 143 THR A CA 1
ATOM 1163 C C . THR A 1 143 ? 14.984 6.766 18.210 1.00 83.19 143 THR A C 1
ATOM 1165 O O . THR A 1 143 ? 14.046 7.458 18.593 1.00 83.19 143 THR A O 1
ATOM 1168 N N . LYS A 1 144 ? 14.878 5.971 17.134 1.00 88.88 144 LYS A N 1
ATOM 1169 C CA . LYS A 1 144 ? 13.676 5.935 16.286 1.00 88.88 144 LYS A CA 1
ATOM 1170 C C . LYS A 1 144 ? 13.181 4.510 16.055 1.00 88.88 144 LYS A C 1
ATOM 1172 O O . LYS A 1 144 ? 13.970 3.620 15.723 1.00 88.88 144 LYS A O 1
ATOM 1177 N N . ALA A 1 145 ? 11.872 4.337 16.198 1.00 95.00 145 ALA A N 1
ATOM 1178 C CA . ALA A 1 145 ? 11.132 3.189 15.703 1.00 95.00 145 ALA A CA 1
ATOM 1179 C C . ALA A 1 145 ? 10.245 3.626 14.536 1.00 95.00 145 ALA A C 1
ATOM 1181 O O . ALA A 1 145 ? 9.937 4.809 14.384 1.00 95.00 145 ALA A O 1
ATOM 1182 N N . GLY A 1 146 ? 9.877 2.684 13.686 1.00 95.50 146 GLY A N 1
ATOM 1183 C CA . GLY A 1 146 ? 9.042 2.958 12.534 1.00 95.50 146 GLY A CA 1
ATOM 1184 C C . GLY A 1 146 ? 8.788 1.704 11.727 1.00 95.50 146 GLY A C 1
ATOM 1185 O O . GLY A 1 146 ? 9.587 0.766 11.731 1.00 95.50 146 GLY A O 1
ATOM 1186 N N . VAL A 1 147 ? 7.677 1.726 11.013 1.00 95.88 147 VAL A N 1
ATOM 1187 C CA . VAL A 1 147 ? 7.366 0.747 9.976 1.00 95.88 147 VAL A CA 1
ATOM 1188 C C . VAL A 1 147 ? 7.398 1.438 8.627 1.00 95.88 147 VAL A C 1
ATOM 1190 O O . VAL A 1 147 ? 7.336 2.664 8.538 1.00 95.88 147 VAL A O 1
ATOM 1193 N N . LYS A 1 148 ? 7.523 0.655 7.572 1.00 95.19 148 LYS A N 1
ATOM 1194 C CA . LYS A 1 148 ? 7.543 1.134 6.204 1.00 95.19 148 LYS A CA 1
ATOM 1195 C C . LYS A 1 148 ? 6.455 0.413 5.427 1.00 95.19 148 LYS A C 1
ATOM 1197 O O . LYS A 1 148 ? 6.361 -0.808 5.499 1.00 95.19 148 LYS A O 1
ATOM 1202 N N . LEU A 1 149 ? 5.630 1.184 4.733 1.00 96.06 149 LEU A N 1
ATOM 1203 C CA . LEU A 1 149 ? 4.640 0.696 3.787 1.00 96.06 149 LEU A CA 1
ATOM 1204 C C . LEU A 1 149 ? 5.247 0.782 2.390 1.00 96.06 149 LEU A C 1
ATOM 1206 O O . LEU A 1 149 ? 5.446 1.884 1.888 1.00 96.06 149 LEU A O 1
ATOM 1210 N N . HIS A 1 150 ? 5.519 -0.363 1.779 1.00 96.81 150 HIS A N 1
ATOM 1211 C CA . HIS A 1 150 ? 5.870 -0.477 0.366 1.00 96.81 150 HIS A CA 1
ATOM 1212 C C . HIS A 1 150 ? 4.583 -0.653 -0.421 1.00 96.81 150 HIS A C 1
ATOM 1214 O O . HIS A 1 150 ? 3.827 -1.593 -0.168 1.00 96.81 150 HIS A O 1
ATOM 1220 N N . LEU A 1 151 ? 4.316 0.257 -1.348 1.00 96.94 151 LEU A N 1
ATOM 1221 C CA . LEU A 1 151 ? 3.060 0.315 -2.075 1.00 96.94 151 LEU A CA 1
ATOM 1222 C C . LEU A 1 151 ? 3.318 0.214 -3.574 1.00 96.94 151 LEU A C 1
ATOM 1224 O O . LEU A 1 151 ? 4.126 0.958 -4.124 1.00 96.94 151 LEU A O 1
ATOM 1228 N N . ARG A 1 152 ? 2.591 -0.691 -4.231 1.00 96.94 152 ARG A N 1
ATOM 1229 C CA . ARG A 1 152 ? 2.480 -0.752 -5.684 1.00 96.94 152 ARG A CA 1
ATOM 1230 C C . ARG A 1 152 ? 1.170 -0.103 -6.090 1.00 96.94 152 ARG A C 1
ATOM 1232 O O . ARG A 1 152 ? 0.097 -0.629 -5.790 1.00 96.94 152 ARG A O 1
ATOM 1239 N N . LEU A 1 153 ? 1.271 1.026 -6.768 1.00 95.38 153 LEU A N 1
ATOM 1240 C CA . LEU A 1 153 ? 0.158 1.780 -7.316 1.00 95.38 153 LEU A CA 1
ATOM 1241 C C . LEU A 1 153 ? 0.034 1.474 -8.809 1.00 95.38 153 LEU A C 1
ATOM 1243 O O . LEU A 1 153 ? 0.995 1.637 -9.555 1.00 95.38 153 LEU A O 1
ATOM 1247 N N . VAL A 1 154 ? -1.145 1.071 -9.265 1.00 93.25 154 VAL A N 1
ATOM 1248 C CA . VAL A 1 154 ? -1.439 0.992 -10.698 1.00 93.25 154 VAL A CA 1
ATOM 1249 C C . VAL A 1 154 ? -1.880 2.371 -11.162 1.00 93.25 154 VAL A C 1
ATOM 1251 O O . VAL A 1 154 ? -2.831 2.940 -10.621 1.00 93.25 154 VAL A O 1
ATOM 1254 N N . PHE A 1 155 ? -1.193 2.901 -12.169 1.00 89.81 155 PHE A N 1
ATOM 1255 C CA . PHE A 1 155 ? -1.572 4.134 -12.841 1.00 89.81 155 PHE A CA 1
ATOM 1256 C C . PHE A 1 155 ? -2.413 3.811 -14.077 1.00 89.81 155 PHE A C 1
ATOM 1258 O O . PHE A 1 155 ? -2.004 3.042 -14.948 1.00 89.81 155 PHE A O 1
ATOM 1265 N N . MET A 1 156 ? -3.603 4.396 -14.136 1.00 81.06 156 MET A N 1
ATOM 1266 C CA . MET A 1 156 ? -4.573 4.222 -15.208 1.00 81.06 156 MET A CA 1
ATOM 1267 C C . MET A 1 156 ? -4.702 5.495 -16.043 1.00 81.06 156 MET A C 1
ATOM 1269 O O . MET A 1 156 ? -4.269 6.586 -15.664 1.00 81.06 156 MET A O 1
ATOM 1273 N N . GLU A 1 157 ? -5.347 5.364 -17.200 1.00 73.56 157 GLU A N 1
ATOM 1274 C CA . GLU A 1 157 ? -5.694 6.515 -18.025 1.00 73.56 157 GLU A CA 1
ATOM 1275 C C . GLU A 1 157 ? -6.545 7.543 -17.252 1.00 73.56 157 GLU A C 1
ATOM 1277 O O . GLU A 1 157 ? -7.185 7.251 -16.235 1.00 73.56 157 GLU A O 1
ATOM 1282 N N . LYS A 1 158 ? -6.574 8.780 -17.766 1.00 74.94 158 LYS A N 1
ATOM 1283 C CA . LYS A 1 158 ? -7.365 9.900 -17.218 1.00 74.94 158 LYS A CA 1
ATOM 1284 C C . LYS A 1 158 ? -6.980 10.305 -15.788 1.00 74.94 158 LYS A C 1
ATOM 1286 O O . LYS A 1 158 ? -7.795 10.883 -15.075 1.00 74.94 158 LYS A O 1
ATOM 1291 N N . GLY A 1 159 ? -5.739 10.027 -15.381 1.00 74.50 159 GLY A N 1
ATOM 1292 C CA . GLY A 1 159 ? -5.204 10.431 -14.078 1.00 74.50 159 GLY A CA 1
ATOM 1293 C C . GLY A 1 159 ? -5.798 9.654 -12.904 1.00 74.50 159 GLY A C 1
ATOM 1294 O O . GLY A 1 159 ? -5.774 10.139 -11.777 1.00 74.50 159 GLY A O 1
ATOM 1295 N N . THR A 1 160 ? -6.357 8.471 -13.164 1.00 83.31 160 THR A N 1
ATOM 1296 C CA . THR A 1 160 ? -6.856 7.587 -12.110 1.00 83.31 160 THR A CA 1
ATOM 1297 C C . THR A 1 160 ? -5.760 6.623 -11.671 1.00 83.31 160 THR A C 1
ATOM 1299 O O . THR A 1 160 ? -4.897 6.237 -12.454 1.00 83.31 160 THR A O 1
ATOM 1302 N N . SER A 1 161 ? -5.757 6.246 -10.397 1.00 90.38 161 SER A N 1
ATOM 1303 C CA . SER A 1 161 ? -4.792 5.289 -9.862 1.00 90.38 161 SER A CA 1
ATOM 1304 C C . SER A 1 161 ? -5.344 4.603 -8.627 1.00 90.38 161 SER A C 1
ATOM 1306 O O . SER A 1 161 ? -6.147 5.198 -7.905 1.00 90.38 161 SER A O 1
ATOM 1308 N N . TYR A 1 162 ? -4.885 3.390 -8.346 1.00 92.31 162 TYR A N 1
ATOM 1309 C CA . TYR A 1 162 ? -5.285 2.658 -7.148 1.00 92.31 162 TYR A CA 1
ATOM 1310 C C . TYR A 1 162 ? -4.139 1.786 -6.623 1.00 92.31 162 TYR A C 1
ATOM 1312 O O . TYR A 1 162 ? -3.277 1.357 -7.395 1.00 92.31 162 TYR A O 1
ATOM 1320 N N . PRO A 1 163 ? -4.096 1.532 -5.307 1.00 94.75 163 PRO A N 1
ATOM 1321 C CA . PRO A 1 163 ? -3.147 0.593 -4.729 1.00 94.75 163 PRO A CA 1
ATOM 1322 C C . PRO A 1 163 ? -3.516 -0.839 -5.128 1.00 94.75 163 PRO A C 1
ATOM 1324 O O . PRO A 1 163 ? -4.662 -1.241 -4.972 1.00 94.75 163 PRO A O 1
ATOM 1327 N N . GLU A 1 164 ? -2.549 -1.613 -5.608 1.00 94.81 164 GLU A N 1
ATOM 1328 C CA . GLU A 1 164 ? -2.743 -3.015 -6.011 1.00 94.81 164 GLU A CA 1
ATOM 1329 C C . GLU A 1 164 ? -2.054 -3.984 -5.045 1.00 94.81 164 GLU A C 1
ATOM 1331 O O . GLU A 1 164 ? -2.578 -5.057 -4.756 1.00 94.81 164 GLU A O 1
ATOM 1336 N N . LYS A 1 165 ? -0.889 -3.602 -4.508 1.00 95.94 165 LYS A N 1
ATOM 1337 C CA . LYS A 1 165 ? -0.125 -4.422 -3.559 1.00 95.94 165 LYS A CA 1
ATOM 1338 C C . LYS A 1 165 ? 0.472 -3.552 -2.464 1.00 95.94 165 LYS A C 1
ATOM 1340 O O . LYS A 1 165 ? 0.977 -2.469 -2.746 1.00 95.94 165 LYS A O 1
ATOM 1345 N N . ALA A 1 166 ? 0.424 -4.038 -1.230 1.00 95.94 166 ALA A N 1
ATOM 1346 C CA . ALA A 1 166 ? 0.977 -3.374 -0.059 1.00 95.94 166 ALA A CA 1
ATOM 1347 C C . ALA A 1 166 ? 1.770 -4.382 0.777 1.00 95.94 166 ALA A C 1
ATOM 1349 O O . ALA A 1 166 ? 1.278 -5.476 1.053 1.00 95.94 166 ALA A O 1
ATOM 1350 N N . VAL A 1 167 ? 2.978 -4.009 1.190 1.00 94.94 167 VAL A N 1
ATOM 1351 C CA . VAL A 1 167 ? 3.826 -4.803 2.087 1.00 94.94 167 VAL A CA 1
ATOM 1352 C C . VAL A 1 167 ? 4.293 -3.903 3.220 1.00 94.94 167 VAL A C 1
ATOM 1354 O O . VAL A 1 167 ? 4.780 -2.800 2.980 1.00 94.94 167 VAL A O 1
ATOM 1357 N N . ILE A 1 168 ? 4.139 -4.362 4.462 1.00 94.56 168 ILE A N 1
ATOM 1358 C CA . ILE A 1 168 ? 4.589 -3.626 5.644 1.00 94.56 168 ILE A CA 1
ATOM 1359 C C . ILE A 1 168 ? 5.82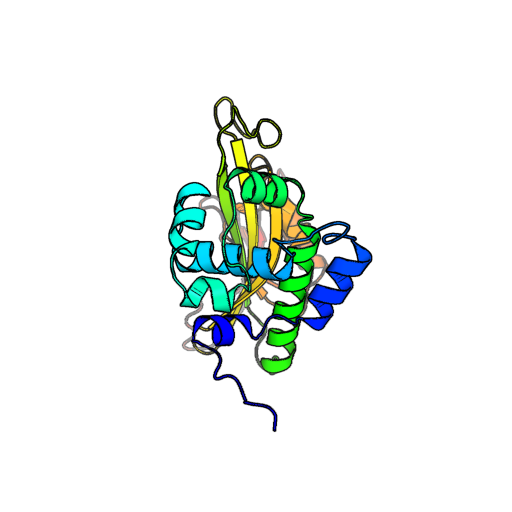5 -4.316 6.205 1.00 94.56 168 ILE A C 1
ATOM 1361 O O . ILE A 1 168 ? 5.787 -5.497 6.539 1.00 94.56 168 ILE A O 1
ATOM 1365 N N . THR A 1 169 ? 6.909 -3.562 6.347 1.00 94.56 169 THR A N 1
ATOM 1366 C CA . THR A 1 169 ? 8.145 -4.025 6.985 1.00 94.56 169 THR A CA 1
ATOM 1367 C C . THR A 1 169 ? 8.535 -3.100 8.130 1.00 94.56 169 THR A C 1
ATOM 1369 O O . THR A 1 169 ? 8.003 -1.999 8.289 1.00 94.56 169 THR A O 1
ATOM 1372 N N . THR A 1 170 ? 9.507 -3.503 8.939 1.00 94.44 170 THR A N 1
ATOM 1373 C CA . THR A 1 170 ? 10.198 -2.569 9.831 1.00 94.44 170 THR A CA 1
ATOM 1374 C C . THR A 1 170 ? 10.997 -1.551 9.006 1.00 94.44 170 THR A C 1
ATOM 1376 O O . THR A 1 170 ? 11.449 -1.833 7.895 1.00 94.44 170 THR A O 1
ATOM 1379 N N . ALA A 1 171 ? 11.160 -0.327 9.516 1.00 91.69 171 ALA A N 1
ATOM 1380 C CA . ALA A 1 171 ? 11.766 0.772 8.753 1.00 91.69 171 ALA A CA 1
ATOM 1381 C C . ALA A 1 171 ? 13.287 0.641 8.519 1.00 91.69 171 ALA A C 1
ATOM 1383 O O . ALA A 1 171 ? 13.870 1.460 7.809 1.00 91.69 171 ALA A O 1
ATOM 1384 N N . ASN A 1 172 ? 13.941 -0.353 9.125 1.00 88.69 172 ASN A N 1
ATOM 1385 C CA . ASN A 1 172 ? 15.341 -0.704 8.863 1.00 88.69 172 ASN A CA 1
ATOM 1386 C C . ASN A 1 172 ? 15.515 -1.463 7.541 1.00 88.69 172 ASN A C 1
ATOM 1388 O O . ASN A 1 172 ? 16.623 -1.469 7.013 1.00 88.69 172 ASN A O 1
ATOM 1392 N N . GLU A 1 173 ? 14.452 -2.079 7.023 1.00 87.75 173 GLU A N 1
ATOM 1393 C CA . GLU A 1 173 ? 14.507 -2.823 5.771 1.00 87.75 173 GLU A CA 1
ATOM 1394 C C . GLU A 1 173 ? 14.753 -1.881 4.590 1.00 87.75 173 GLU A C 1
ATOM 1396 O O . GLU A 1 173 ? 14.116 -0.825 4.442 1.00 87.75 173 GLU A O 1
ATOM 1401 N N . HIS A 1 174 ? 15.712 -2.266 3.750 1.00 87.19 174 HIS A N 1
ATOM 1402 C CA . HIS A 1 174 ? 16.062 -1.535 2.541 1.00 87.19 174 HIS A CA 1
ATOM 1403 C C . HIS A 1 174 ? 15.039 -1.793 1.432 1.00 87.19 174 HIS A C 1
ATOM 1405 O O . HIS A 1 174 ? 14.597 -2.920 1.222 1.00 87.19 174 HIS A O 1
ATOM 1411 N N . ASP A 1 175 ? 14.724 -0.745 0.672 1.00 87.88 175 ASP A N 1
ATOM 1412 C CA . ASP A 1 175 ? 13.684 -0.779 -0.366 1.00 87.88 175 ASP A CA 1
ATOM 1413 C C . ASP A 1 175 ? 14.022 -1.743 -1.509 1.00 87.88 175 ASP A C 1
ATOM 1415 O O . ASP A 1 175 ? 13.150 -2.435 -2.026 1.00 87.88 175 ASP A O 1
ATOM 1419 N N . ARG A 1 176 ? 15.313 -1.873 -1.840 1.00 87.69 176 ARG A N 1
ATOM 1420 C CA . ARG A 1 176 ? 15.817 -2.753 -2.911 1.00 87.69 176 ARG A CA 1
ATOM 1421 C C . ARG A 1 176 ? 15.348 -4.199 -2.771 1.00 87.69 176 ARG A C 1
ATOM 1423 O O . ARG A 1 176 ? 14.922 -4.796 -3.753 1.00 87.69 176 ARG A O 1
ATOM 1430 N N . GLY A 1 177 ? 15.365 -4.734 -1.547 1.00 86.62 177 GLY A N 1
ATOM 1431 C CA . GLY A 1 177 ? 14.952 -6.115 -1.281 1.00 86.62 177 GLY A CA 1
ATOM 1432 C C . GLY A 1 177 ? 13.462 -6.359 -1.529 1.00 86.62 177 GLY A C 1
ATOM 1433 O O . GLY A 1 177 ? 13.044 -7.495 -1.713 1.00 86.62 177 GLY A O 1
ATOM 1434 N N . GLN A 1 178 ? 12.649 -5.302 -1.585 1.00 91.56 178 GLN A N 1
ATOM 1435 C CA . GLN A 1 178 ? 11.218 -5.435 -1.834 1.00 91.56 178 GLN A CA 1
ATOM 1436 C C . GLN A 1 178 ? 10.880 -5.582 -3.315 1.00 91.56 178 GLN A C 1
ATOM 1438 O O . GLN A 1 178 ? 9.769 -6.005 -3.622 1.00 91.56 178 GLN A O 1
ATOM 1443 N N . LEU A 1 179 ? 11.813 -5.315 -4.242 1.00 91.75 179 LEU A N 1
ATOM 1444 C CA . LEU A 1 179 ? 11.569 -5.565 -5.667 1.00 91.75 179 LEU A CA 1
ATOM 1445 C C . LEU A 1 179 ? 11.252 -7.038 -5.940 1.00 91.75 179 LEU A C 1
ATOM 1447 O O . LEU A 1 179 ? 10.446 -7.317 -6.819 1.00 91.75 179 LEU A O 1
ATOM 1451 N N . GLU A 1 180 ? 11.814 -7.975 -5.169 1.00 90.31 180 GLU A N 1
ATOM 1452 C CA . GLU A 1 180 ? 11.525 -9.407 -5.340 1.00 90.31 180 GLU A CA 1
ATOM 1453 C C . GLU A 1 180 ? 10.069 -9.759 -5.034 1.00 90.31 180 GLU A C 1
ATOM 1455 O O . GLU A 1 180 ? 9.508 -10.676 -5.625 1.00 90.31 180 GLU A O 1
ATOM 1460 N N . ILE A 1 181 ? 9.452 -9.008 -4.124 1.00 92.94 181 ILE A N 1
ATOM 1461 C CA . ILE A 1 181 ? 8.062 -9.203 -3.725 1.00 92.94 181 ILE A CA 1
ATOM 1462 C C . ILE A 1 181 ? 7.140 -8.368 -4.615 1.00 92.94 181 ILE A C 1
ATOM 1464 O O . ILE A 1 181 ? 6.025 -8.785 -4.913 1.00 92.94 181 ILE A O 1
ATOM 1468 N N . MET A 1 182 ? 7.566 -7.174 -5.022 1.00 95.06 182 MET A N 1
ATOM 1469 C CA . MET A 1 182 ? 6.709 -6.185 -5.679 1.00 95.06 182 MET A CA 1
ATOM 1470 C C . MET A 1 182 ? 6.692 -6.300 -7.208 1.00 95.06 182 MET A C 1
ATOM 1472 O O . MET A 1 182 ? 5.773 -5.756 -7.824 1.00 95.06 182 MET A O 1
ATOM 1476 N N . VAL A 1 183 ? 7.652 -7.008 -7.811 1.00 95.88 183 VAL A N 1
ATOM 1477 C CA . VAL A 1 183 ? 7.741 -7.269 -9.256 1.00 95.88 183 VAL A CA 1
ATOM 1478 C C . VAL A 1 183 ? 7.405 -8.737 -9.527 1.00 95.88 183 VAL A C 1
ATOM 1480 O O . VAL A 1 183 ? 8.207 -9.622 -9.250 1.00 95.88 183 VAL A O 1
ATOM 1483 N N . ASP A 1 184 ? 6.190 -8.988 -10.019 1.00 94.75 184 ASP A N 1
ATOM 1484 C CA . ASP A 1 184 ? 5.601 -10.328 -10.173 1.00 94.75 184 ASP A CA 1
ATOM 1485 C C . ASP A 1 184 ? 4.688 -10.490 -11.410 1.00 94.75 184 ASP A C 1
ATOM 1487 O O . ASP A 1 184 ? 4.086 -11.545 -11.596 1.00 94.75 184 ASP A O 1
ATOM 1491 N N . ASP A 1 185 ? 4.587 -9.474 -12.270 1.00 92.81 185 ASP A N 1
ATOM 1492 C CA . ASP A 1 185 ? 3.713 -9.436 -13.445 1.00 92.81 185 ASP A CA 1
ATOM 1493 C C . ASP A 1 185 ? 4.501 -8.985 -14.686 1.00 92.81 185 ASP A C 1
ATOM 1495 O O . ASP A 1 185 ? 4.977 -7.853 -14.761 1.00 92.81 185 ASP A O 1
ATOM 1499 N N . LYS A 1 186 ? 4.646 -9.878 -15.670 1.00 93.25 186 LYS A N 1
ATOM 1500 C CA . LYS A 1 186 ? 5.420 -9.624 -16.900 1.00 93.25 186 LYS A CA 1
ATOM 1501 C C . LYS A 1 186 ? 4.659 -8.799 -17.939 1.00 93.25 186 LYS A C 1
ATOM 1503 O O . LYS A 1 186 ? 5.255 -8.338 -18.906 1.00 93.25 186 LYS A O 1
ATOM 1508 N N . GLU A 1 187 ? 3.356 -8.599 -17.759 1.00 91.00 187 GLU A N 1
ATOM 1509 C CA . GLU A 1 187 ? 2.510 -7.876 -18.713 1.00 91.00 187 GLU A CA 1
ATOM 1510 C C . GLU A 1 187 ? 2.370 -6.387 -18.359 1.00 91.00 187 GLU A C 1
ATOM 1512 O O . GLU A 1 187 ? 1.455 -5.715 -18.834 1.00 91.00 187 GLU A O 1
ATOM 1517 N N . CYS A 1 188 ? 3.277 -5.847 -17.539 1.00 92.12 188 CYS A N 1
ATOM 1518 C CA . CYS A 1 188 ? 3.268 -4.452 -17.112 1.00 92.12 188 CYS A CA 1
ATOM 1519 C C . CYS A 1 188 ? 4.673 -3.834 -17.084 1.00 92.12 188 CYS A C 1
ATOM 1521 O O . CYS A 1 188 ? 5.684 -4.533 -17.112 1.00 92.12 188 CYS A O 1
ATOM 1523 N N . MET A 1 189 ? 4.716 -2.505 -17.011 1.00 94.75 189 MET A N 1
ATOM 1524 C CA . MET A 1 189 ? 5.936 -1.730 -16.816 1.00 94.75 189 MET A CA 1
ATOM 1525 C C . MET A 1 189 ? 5.995 -1.251 -15.368 1.00 94.75 189 MET A C 1
ATOM 1527 O O . MET A 1 189 ? 5.135 -0.487 -14.915 1.00 94.75 189 MET A O 1
ATOM 1531 N N . TYR A 1 190 ? 7.036 -1.658 -14.650 1.00 96.75 190 TYR A N 1
ATOM 1532 C CA . TYR A 1 190 ? 7.294 -1.183 -13.295 1.00 96.75 190 TYR A CA 1
ATOM 1533 C C . TYR A 1 190 ? 8.055 0.136 -13.299 1.00 96.75 190 TYR A C 1
ATOM 1535 O O . TYR A 1 190 ? 8.985 0.321 -14.072 1.00 96.75 190 TYR A O 1
ATOM 1543 N N . VAL A 1 191 ? 7.704 1.052 -12.404 1.00 96.50 191 VAL A N 1
ATOM 1544 C CA . VAL A 1 191 ? 8.402 2.330 -12.243 1.00 96.50 191 VAL A CA 1
ATOM 1545 C C . VAL A 1 191 ? 8.809 2.493 -10.791 1.00 96.50 191 VAL A C 1
ATOM 1547 O O . VAL A 1 191 ? 7.960 2.440 -9.905 1.00 96.50 191 VAL A O 1
ATOM 1550 N N . PHE A 1 192 ? 10.093 2.718 -10.536 1.00 95.81 192 PHE A N 1
ATOM 1551 C CA . PHE A 1 192 ? 10.602 2.945 -9.183 1.00 95.81 192 PHE A CA 1
ATOM 1552 C C . PHE A 1 192 ? 11.813 3.874 -9.178 1.00 95.81 192 PHE A C 1
ATOM 1554 O O . PHE A 1 192 ? 12.545 4.022 -10.161 1.00 95.81 192 PHE A O 1
ATOM 1561 N N . ASP A 1 193 ? 12.017 4.544 -8.048 1.00 93.81 193 ASP A N 1
ATOM 1562 C CA . ASP A 1 193 ? 13.055 5.554 -7.909 1.00 93.81 193 ASP A CA 1
ATOM 1563 C C . ASP A 1 193 ? 14.460 4.948 -7.682 1.00 93.81 193 ASP A C 1
ATOM 1565 O O . ASP A 1 193 ? 14.687 3.739 -7.749 1.00 93.81 193 ASP A O 1
ATOM 1569 N N . ARG A 1 194 ? 15.444 5.813 -7.411 1.00 90.75 194 ARG A N 1
ATOM 1570 C CA . ARG A 1 194 ? 16.847 5.403 -7.208 1.00 90.75 194 ARG A CA 1
ATOM 1571 C C . ARG A 1 194 ? 17.098 4.670 -5.891 1.00 90.75 194 ARG A C 1
ATOM 1573 O O . ARG A 1 194 ? 18.182 4.109 -5.726 1.00 90.75 194 ARG A O 1
ATOM 1580 N N . GLY A 1 195 ? 16.168 4.724 -4.939 1.00 87.50 195 GLY A N 1
ATOM 1581 C CA . GLY A 1 195 ? 16.239 3.977 -3.684 1.00 87.50 195 GLY A CA 1
ATOM 1582 C C . GLY A 1 195 ? 16.262 2.468 -3.927 1.00 87.50 195 GLY A C 1
ATOM 1583 O O . GLY A 1 195 ? 16.971 1.745 -3.223 1.00 87.50 195 GLY A O 1
ATOM 1584 N N . TYR A 1 196 ? 15.602 2.034 -5.002 1.00 91.69 196 TYR A N 1
ATOM 1585 C CA . TYR A 1 196 ? 15.486 0.646 -5.446 1.00 91.69 196 TYR A CA 1
ATOM 1586 C C . TYR A 1 196 ? 16.603 0.190 -6.401 1.00 91.69 196 TYR A C 1
ATOM 1588 O O . TYR A 1 196 ? 16.589 -0.951 -6.845 1.00 91.69 196 TYR A O 1
ATOM 1596 N N . LEU A 1 197 ? 17.581 1.051 -6.715 1.00 89.69 197 LEU A N 1
ATOM 1597 C CA . LEU A 1 197 ? 18.638 0.732 -7.679 1.00 89.69 197 LEU A CA 1
ATOM 1598 C C . LEU A 1 197 ? 19.550 -0.399 -7.181 1.00 89.69 197 LEU A C 1
ATOM 1600 O O . LEU A 1 197 ? 20.237 -0.242 -6.165 1.00 89.69 197 LEU A O 1
ATOM 1604 N N . ASP A 1 198 ? 19.578 -1.485 -7.950 1.00 90.25 198 ASP A N 1
ATOM 1605 C CA . ASP A 1 198 ? 20.346 -2.709 -7.726 1.00 90.25 198 ASP A CA 1
ATOM 1606 C C . ASP A 1 198 ? 20.618 -3.369 -9.093 1.00 90.25 198 ASP A C 1
ATOM 1608 O O . ASP A 1 198 ? 19.683 -3.828 -9.748 1.00 90.25 198 ASP A O 1
ATOM 1612 N N . TYR A 1 199 ? 21.869 -3.333 -9.570 1.00 89.94 199 TYR A N 1
ATOM 1613 C CA . TYR A 1 199 ? 22.197 -3.761 -10.938 1.00 89.94 199 TYR A CA 1
ATOM 1614 C C . TYR A 1 199 ? 22.084 -5.275 -11.128 1.00 89.94 199 TYR A C 1
ATOM 1616 O O . TYR A 1 199 ? 21.484 -5.700 -12.107 1.00 89.94 199 TYR A O 1
ATOM 1624 N N . GLU A 1 200 ? 22.526 -6.077 -10.157 1.00 90.31 200 GLU A N 1
ATOM 1625 C CA . GLU A 1 200 ? 22.345 -7.535 -10.197 1.00 90.31 200 GLU A CA 1
ATOM 1626 C C . GLU A 1 200 ? 20.853 -7.898 -10.251 1.00 90.31 200 GLU A C 1
ATOM 1628 O O . GLU A 1 200 ? 20.432 -8.826 -10.946 1.00 90.31 200 GLU A O 1
ATOM 1633 N N . ARG A 1 201 ? 20.006 -7.148 -9.534 1.00 90.56 201 ARG A N 1
ATOM 1634 C CA . ARG A 1 201 ? 18.556 -7.333 -9.637 1.00 90.56 201 ARG A CA 1
ATOM 1635 C C . ARG A 1 201 ? 18.019 -6.916 -11.006 1.00 90.56 201 ARG A C 1
ATOM 1637 O O . ARG A 1 201 ? 17.105 -7.571 -11.495 1.00 90.56 201 ARG A O 1
ATOM 1644 N N . PHE A 1 202 ? 18.541 -5.855 -11.614 1.00 92.88 202 PHE A N 1
ATOM 1645 C CA . PHE A 1 202 ? 18.118 -5.410 -12.945 1.00 92.88 202 PHE A CA 1
ATOM 1646 C C . PHE A 1 202 ? 18.474 -6.426 -14.031 1.00 92.88 202 PHE A C 1
ATOM 1648 O O . PHE A 1 202 ? 17.642 -6.664 -14.906 1.00 92.88 202 PHE A O 1
ATOM 1655 N N . ASP A 1 203 ? 19.636 -7.072 -13.930 1.00 92.88 203 ASP A N 1
ATOM 1656 C CA . ASP A 1 203 ? 20.019 -8.171 -14.820 1.00 92.88 203 ASP A CA 1
ATOM 1657 C C . ASP A 1 203 ? 19.013 -9.321 -14.703 1.00 92.88 203 ASP A C 1
ATOM 1659 O O . ASP A 1 203 ? 18.387 -9.691 -15.693 1.00 92.88 203 ASP A O 1
ATOM 1663 N N . ARG A 1 204 ? 18.723 -9.781 -13.475 1.00 93.94 204 ARG A N 1
ATOM 1664 C CA . ARG A 1 204 ? 17.709 -10.828 -13.236 1.00 93.94 204 ARG A CA 1
ATOM 1665 C C . ARG A 1 204 ? 16.328 -10.456 -13.777 1.00 93.94 204 ARG A C 1
ATOM 1667 O O . ARG A 1 204 ? 15.667 -11.280 -14.396 1.00 93.94 204 ARG A O 1
ATOM 1674 N N . LEU A 1 205 ? 15.879 -9.218 -13.554 1.00 94.88 205 LEU A N 1
ATOM 1675 C CA . LEU A 1 205 ? 14.590 -8.750 -14.073 1.00 94.88 205 LEU A CA 1
ATOM 1676 C C . LEU A 1 205 ? 14.555 -8.752 -15.607 1.00 94.88 205 LEU A C 1
ATOM 1678 O O . LEU A 1 205 ? 13.530 -9.108 -16.185 1.00 94.88 205 LEU A O 1
ATOM 1682 N N . THR A 1 206 ? 15.662 -8.374 -16.246 1.00 94.31 206 THR A N 1
ATOM 1683 C CA . THR A 1 206 ? 15.800 -8.368 -17.707 1.00 94.31 206 THR A CA 1
ATOM 1684 C C . THR A 1 206 ? 15.793 -9.793 -18.260 1.00 94.31 206 THR A C 1
ATOM 1686 O O . THR A 1 206 ? 15.010 -10.081 -19.164 1.00 94.31 206 THR A O 1
ATOM 1689 N N . ASP A 1 207 ? 16.584 -10.695 -17.672 1.00 94.81 207 ASP A N 1
ATOM 1690 C CA . ASP A 1 207 ? 16.658 -12.114 -18.050 1.00 94.81 207 ASP A CA 1
ATOM 1691 C C . ASP A 1 207 ? 15.304 -12.823 -17.894 1.00 94.81 207 ASP A C 1
ATOM 1693 O O . ASP A 1 207 ? 14.903 -13.627 -18.739 1.00 94.81 207 ASP A O 1
ATOM 1697 N N . ASP A 1 208 ? 14.551 -12.476 -16.847 1.00 95.88 208 ASP A N 1
ATOM 1698 C CA . ASP A 1 208 ? 13.215 -13.015 -16.596 1.00 95.88 208 ASP A CA 1
ATOM 1699 C C . ASP A 1 208 ? 12.124 -12.385 -17.488 1.00 95.88 208 ASP A C 1
ATOM 1701 O O . ASP A 1 208 ? 10.983 -12.867 -17.495 1.00 95.88 208 ASP A O 1
ATOM 1705 N N . GLY A 1 209 ? 12.439 -11.340 -18.258 1.00 95.50 209 GLY A N 1
ATOM 1706 C CA . GLY A 1 209 ? 11.519 -10.684 -19.190 1.00 95.50 209 GLY A CA 1
ATOM 1707 C C . GLY A 1 209 ? 10.547 -9.693 -18.542 1.00 95.50 209 GLY A C 1
ATOM 1708 O O . GLY A 1 209 ? 9.431 -9.525 -19.034 1.00 95.50 209 GLY A O 1
ATOM 1709 N N . TYR A 1 210 ? 10.932 -9.060 -17.433 1.00 96.25 210 TYR A N 1
ATOM 1710 C CA . TYR A 1 210 ? 10.175 -7.956 -16.842 1.00 96.25 210 TYR A CA 1
ATOM 1711 C C . TYR A 1 210 ? 10.542 -6.619 -17.487 1.00 96.25 210 TYR A C 1
ATOM 1713 O O . TYR A 1 210 ? 11.709 -6.331 -17.745 1.00 96.25 210 TYR A O 1
ATOM 1721 N N . PHE A 1 211 ? 9.545 -5.750 -17.655 1.00 95.75 211 PHE A N 1
ATOM 1722 C CA . PHE A 1 211 ? 9.758 -4.371 -18.085 1.00 95.75 211 PHE A CA 1
ATOM 1723 C C . PHE A 1 211 ? 9.798 -3.441 -16.874 1.00 95.75 211 PHE A C 1
ATOM 1725 O O . PHE A 1 211 ? 8.900 -3.458 -16.027 1.00 95.75 211 PHE A O 1
ATOM 1732 N N . PHE A 1 212 ? 10.833 -2.608 -16.786 1.00 95.81 212 PHE A N 1
ATOM 1733 C CA . PHE A 1 212 ? 10.950 -1.627 -15.715 1.00 95.81 212 PHE A CA 1
ATOM 1734 C C . PHE A 1 212 ? 11.625 -0.332 -16.169 1.00 95.81 212 PHE A C 1
ATOM 1736 O O . PHE A 1 212 ? 12.411 -0.293 -17.113 1.00 95.81 212 PHE A O 1
ATOM 1743 N N . LEU A 1 213 ? 11.331 0.737 -15.437 1.00 95.44 213 LEU A N 1
ATOM 1744 C CA . LEU A 1 213 ? 11.932 2.050 -15.559 1.00 95.44 213 LEU A CA 1
ATOM 1745 C C . LEU A 1 213 ? 12.451 2.472 -14.189 1.00 95.44 213 LEU A C 1
ATOM 1747 O O . LEU A 1 213 ? 11.704 2.569 -13.212 1.00 95.44 213 LEU A O 1
ATOM 1751 N N . SER A 1 214 ? 13.741 2.782 -14.137 1.00 94.62 214 SER A N 1
ATOM 1752 C CA . SER A 1 214 ? 14.368 3.356 -12.956 1.00 94.62 214 SER A CA 1
ATOM 1753 C C . SER A 1 214 ? 15.327 4.464 -13.336 1.00 94.62 214 SER A C 1
ATOM 1755 O O . SER A 1 214 ? 15.875 4.519 -14.437 1.00 94.62 214 SER A O 1
ATOM 1757 N N . ARG A 1 215 ? 15.546 5.377 -12.396 1.00 92.12 215 ARG A N 1
ATOM 1758 C CA . ARG A 1 215 ? 16.524 6.441 -12.572 1.00 92.12 215 ARG A CA 1
ATOM 1759 C C . ARG A 1 215 ? 17.912 5.907 -12.214 1.00 92.12 215 ARG A C 1
ATOM 1761 O O . ARG A 1 215 ? 18.102 5.282 -11.177 1.00 92.12 215 ARG A O 1
ATOM 1768 N N . LEU A 1 216 ? 18.918 6.225 -13.021 1.00 90.62 216 LEU A N 1
ATOM 1769 C CA . LEU A 1 216 ? 20.308 5.903 -12.694 1.00 90.62 216 LEU A CA 1
ATOM 1770 C C . LEU A 1 216 ? 20.927 6.932 -11.733 1.00 90.62 216 LEU A C 1
ATOM 1772 O O . LEU A 1 216 ? 20.446 8.063 -11.558 1.00 90.62 216 LEU A O 1
ATOM 1776 N N . ARG A 1 217 ? 22.024 6.549 -11.072 1.00 88.31 217 ARG A N 1
ATOM 1777 C CA . ARG A 1 217 ? 22.858 7.501 -10.321 1.00 88.31 217 ARG A CA 1
ATOM 1778 C C . ARG A 1 217 ? 23.581 8.436 -11.293 1.00 88.31 217 ARG A C 1
ATOM 1780 O O . ARG A 1 217 ? 23.859 8.066 -12.424 1.00 88.31 217 ARG A O 1
ATOM 1787 N N . LYS A 1 218 ? 23.932 9.646 -10.838 1.00 88.38 218 LYS A N 1
ATOM 1788 C CA . LYS A 1 218 ? 24.650 10.630 -11.678 1.00 88.38 218 LYS A CA 1
ATOM 1789 C C . LYS A 1 218 ? 26.012 10.122 -12.168 1.00 88.38 218 LYS A C 1
ATOM 1791 O O . LYS A 1 218 ? 26.478 10.559 -13.204 1.00 88.38 218 LYS A O 1
ATOM 1796 N N . ASN A 1 219 ? 26.640 9.240 -11.398 1.00 88.25 219 ASN A N 1
ATOM 1797 C CA . ASN A 1 219 ? 27.932 8.629 -11.682 1.00 88.25 219 ASN A CA 1
ATOM 1798 C C . ASN A 1 219 ? 27.796 7.181 -12.186 1.00 88.25 219 ASN A C 1
ATOM 1800 O O . ASN A 1 219 ? 28.728 6.399 -12.017 1.00 88.25 219 ASN A O 1
ATOM 1804 N N . ALA A 1 220 ? 26.626 6.792 -12.707 1.00 88.19 220 ALA A N 1
ATOM 1805 C CA . ALA A 1 220 ? 26.466 5.477 -13.309 1.00 88.19 220 ALA A CA 1
ATOM 1806 C C . ALA A 1 220 ? 27.400 5.360 -14.518 1.00 88.19 220 ALA A C 1
ATOM 1808 O O . ALA A 1 220 ? 27.428 6.241 -15.376 1.00 88.19 220 ALA A O 1
ATOM 1809 N N . VAL A 1 221 ? 28.174 4.279 -14.555 1.00 90.88 221 VAL A N 1
ATOM 1810 C CA . VAL A 1 221 ? 28.987 3.935 -15.717 1.00 90.88 221 VAL A CA 1
ATOM 1811 C C . VAL A 1 221 ? 28.079 3.198 -16.683 1.00 90.88 221 VAL A C 1
ATOM 1813 O O . VAL A 1 221 ? 27.456 2.206 -16.309 1.00 90.88 221 VAL A O 1
ATOM 1816 N N . VAL A 1 222 ? 27.972 3.723 -17.897 1.00 91.50 222 VAL A N 1
ATOM 1817 C CA . VAL A 1 222 ? 27.149 3.162 -18.964 1.00 91.50 222 VAL A CA 1
ATOM 1818 C C . VAL A 1 222 ? 28.054 2.969 -20.168 1.00 91.50 222 VAL A C 1
ATOM 1820 O O . VAL A 1 222 ? 28.748 3.898 -20.581 1.00 91.50 222 VAL A O 1
ATOM 1823 N N . ARG A 1 223 ? 28.068 1.753 -20.707 1.00 92.81 223 ARG A N 1
ATOM 1824 C CA . ARG A 1 223 ? 28.744 1.423 -21.956 1.00 92.81 223 ARG A CA 1
ATOM 1825 C C . ARG A 1 223 ? 27.688 1.105 -22.998 1.00 92.81 223 ARG A C 1
ATOM 1827 O O . ARG A 1 223 ? 26.960 0.127 -22.866 1.00 92.81 223 ARG A O 1
ATOM 1834 N N . GLU A 1 224 ? 27.644 1.915 -24.041 1.00 93.62 224 GLU A N 1
ATOM 1835 C CA . GLU A 1 224 ? 26.788 1.668 -25.192 1.00 93.62 224 GLU A CA 1
ATOM 1836 C C . GLU A 1 224 ? 27.236 0.409 -25.945 1.00 93.62 224 GLU A C 1
ATOM 1838 O O . GLU A 1 224 ? 28.434 0.180 -26.150 1.00 93.62 224 GLU A O 1
ATOM 1843 N N . VAL A 1 225 ? 26.265 -0.424 -26.318 1.00 95.38 225 VAL A N 1
ATOM 1844 C CA . VAL A 1 225 ? 26.465 -1.625 -27.139 1.00 95.38 225 VAL A CA 1
ATOM 1845 C C . VAL A 1 225 ? 25.840 -1.437 -28.515 1.00 95.38 225 VAL A C 1
ATOM 1847 O O . VAL A 1 225 ? 26.424 -1.858 -29.512 1.00 95.38 225 VAL A O 1
ATOM 1850 N N . TYR A 1 226 ? 24.662 -0.816 -28.568 1.00 96.50 226 TYR A N 1
ATOM 1851 C CA . TYR A 1 226 ? 23.949 -0.546 -29.808 1.00 96.50 226 TYR A CA 1
ATOM 1852 C C . TYR A 1 226 ? 23.062 0.693 -29.672 1.00 96.50 226 TYR A C 1
ATOM 1854 O O . TYR A 1 226 ? 22.394 0.852 -28.650 1.00 96.50 226 TYR A O 1
ATOM 1862 N N . ASP A 1 227 ? 23.029 1.522 -30.713 1.00 95.81 227 ASP A N 1
ATOM 1863 C CA . ASP A 1 227 ? 22.193 2.720 -30.805 1.00 95.81 227 ASP A CA 1
ATOM 1864 C C . ASP A 1 227 ? 21.037 2.484 -31.786 1.00 95.81 227 ASP A C 1
ATOM 1866 O O . ASP A 1 227 ? 21.251 2.147 -32.957 1.00 95.81 227 ASP A O 1
ATOM 1870 N N . PHE A 1 228 ? 19.803 2.620 -31.303 1.00 96.62 228 PHE A N 1
ATOM 1871 C CA . PHE A 1 228 ? 18.598 2.405 -32.093 1.00 96.62 228 PHE A CA 1
ATOM 1872 C C . PHE A 1 228 ? 18.141 3.707 -32.748 1.00 96.62 228 PHE A C 1
ATOM 1874 O O . PHE A 1 228 ? 18.045 4.769 -32.134 1.00 96.62 228 PHE A O 1
ATOM 1881 N N . LYS A 1 229 ? 17.782 3.620 -34.033 1.00 95.56 229 LYS A N 1
ATOM 1882 C CA . LYS A 1 229 ? 17.269 4.777 -34.765 1.00 95.56 229 LYS A CA 1
ATOM 1883 C C . LYS A 1 229 ? 15.896 5.183 -34.231 1.00 95.56 229 LYS A C 1
ATOM 1885 O O . LYS A 1 229 ? 14.929 4.430 -34.339 1.00 95.56 229 LYS A O 1
ATOM 1890 N N . LEU A 1 230 ? 15.800 6.421 -33.762 1.00 95.31 230 LEU A N 1
ATOM 1891 C CA . LEU A 1 230 ? 14.541 7.010 -33.327 1.00 95.31 230 LEU A CA 1
ATOM 1892 C C . LEU A 1 230 ? 13.648 7.422 -34.515 1.00 95.31 230 LEU A C 1
ATOM 1894 O O . LEU A 1 230 ? 14.160 7.847 -35.559 1.00 95.31 230 LEU A O 1
ATOM 1898 N N . PRO A 1 231 ? 12.312 7.348 -34.365 1.00 94.88 231 PRO A N 1
ATOM 1899 C CA . PRO A 1 231 ? 11.377 7.931 -35.321 1.00 94.88 231 PRO A CA 1
ATOM 1900 C C . PRO A 1 231 ? 11.548 9.448 -35.449 1.00 94.88 231 PRO A C 1
ATOM 1902 O O . PRO A 1 231 ? 11.881 10.141 -34.484 1.00 94.88 231 PRO A O 1
ATOM 1905 N N . GLU A 1 232 ? 11.263 9.978 -36.637 1.00 92.50 232 GLU A N 1
ATOM 1906 C CA . GLU A 1 232 ? 11.284 11.420 -36.880 1.00 92.50 232 GLU A CA 1
ATOM 1907 C C . GLU A 1 232 ? 10.227 12.130 -36.015 1.00 92.50 232 GLU A C 1
ATOM 1909 O O . GLU A 1 232 ? 9.084 11.682 -35.916 1.00 92.50 232 GLU A O 1
ATOM 1914 N N . GLY A 1 233 ? 10.621 13.217 -35.345 1.00 93.00 233 GLY A N 1
ATOM 1915 C CA . GLY A 1 233 ? 9.751 13.956 -34.421 1.00 93.00 233 GLY A CA 1
ATOM 1916 C C . GLY A 1 233 ? 9.557 13.314 -33.038 1.00 93.00 233 GLY A C 1
ATOM 1917 O O . GLY A 1 233 ? 8.712 13.782 -32.277 1.00 93.00 233 GLY A O 1
ATOM 1918 N N . SER A 1 234 ? 10.313 12.264 -32.692 1.00 93.44 234 SER A N 1
ATOM 1919 C CA . SER A 1 234 ? 10.264 11.650 -31.358 1.00 93.44 234 SER A CA 1
ATOM 1920 C C . SER A 1 234 ? 10.717 12.615 -30.253 1.00 93.44 234 SER A C 1
ATOM 1922 O O . SER A 1 234 ? 11.675 13.367 -30.420 1.00 93.44 234 SER A O 1
ATOM 1924 N N . SER A 1 235 ? 10.058 12.558 -29.092 1.00 95.38 235 SER A N 1
ATOM 1925 C CA . SER A 1 235 ? 10.483 13.261 -27.871 1.00 95.38 235 SER A CA 1
ATOM 1926 C C . SER A 1 235 ? 11.552 12.504 -27.073 1.00 95.38 235 SER A C 1
ATOM 1928 O O . SER A 1 235 ? 12.041 13.009 -26.063 1.00 95.38 235 SER A O 1
ATOM 1930 N N . VAL A 1 236 ? 11.861 11.267 -27.466 1.00 93.75 236 VAL A N 1
ATOM 1931 C CA . VAL A 1 236 ? 12.914 10.450 -26.854 1.00 93.75 236 VAL A CA 1
ATOM 1932 C C . VAL A 1 236 ? 14.273 11.016 -27.262 1.00 93.75 236 VAL A C 1
ATOM 1934 O O . VAL A 1 236 ? 14.475 11.356 -28.422 1.00 93.75 236 VAL A O 1
ATOM 1937 N N . LEU A 1 237 ? 15.199 11.136 -26.306 1.00 92.38 237 LE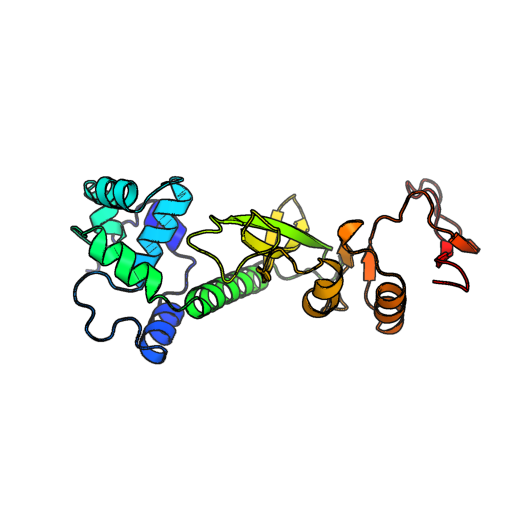U A N 1
ATOM 1938 C CA . LEU A 1 237 ? 16.535 11.690 -26.562 1.00 92.38 237 LEU A CA 1
ATOM 1939 C C . LEU A 1 237 ? 17.494 10.652 -27.158 1.00 92.38 237 LEU A C 1
ATOM 1941 O O . LEU A 1 237 ? 18.285 10.987 -28.032 1.00 92.38 237 LEU A O 1
ATOM 1945 N N . SER A 1 238 ? 17.422 9.410 -26.679 1.00 92.75 238 SER A N 1
ATOM 1946 C CA . SER A 1 238 ? 18.184 8.265 -27.179 1.00 92.75 238 SER A CA 1
ATOM 1947 C C . SER A 1 238 ? 17.455 6.962 -26.840 1.00 92.75 238 SER A C 1
ATOM 1949 O O . SER A 1 238 ? 16.753 6.890 -25.827 1.00 92.75 238 SER A O 1
ATOM 1951 N N . ASP A 1 239 ? 17.611 5.948 -27.688 1.00 95.12 239 ASP A N 1
ATOM 1952 C CA . ASP A 1 239 ? 17.161 4.575 -27.448 1.00 95.12 239 ASP A CA 1
ATOM 1953 C C . ASP A 1 239 ? 18.350 3.655 -27.715 1.00 95.12 239 ASP A C 1
ATOM 1955 O O . ASP A 1 239 ? 18.882 3.631 -28.820 1.00 95.12 239 ASP A O 1
ATOM 1959 N N . GLN A 1 240 ? 18.847 2.983 -26.680 1.00 95.06 240 GLN A N 1
ATOM 1960 C CA . GLN A 1 240 ? 20.140 2.309 -26.730 1.00 95.06 240 GLN A CA 1
ATOM 1961 C C . GLN A 1 240 ? 20.114 1.009 -25.937 1.00 95.06 240 GLN A C 1
ATOM 1963 O O . GLN A 1 240 ? 19.584 0.947 -24.827 1.00 95.06 240 GLN A O 1
ATOM 1968 N N . MET A 1 241 ? 20.781 -0.013 -26.472 1.00 94.75 241 MET A N 1
ATOM 1969 C CA . MET A 1 241 ? 21.172 -1.187 -25.702 1.00 94.75 241 MET A CA 1
ATOM 1970 C C . MET A 1 241 ? 22.498 -0.880 -25.014 1.00 94.75 241 MET A C 1
ATOM 1972 O O . MET A 1 241 ? 23.492 -0.552 -25.670 1.00 94.75 241 MET A O 1
ATOM 1976 N N . VAL A 1 242 ? 22.522 -0.989 -23.690 1.00 93.19 242 VAL A N 1
ATOM 1977 C CA . VAL A 1 242 ? 23.666 -0.581 -22.874 1.00 93.19 242 VAL A CA 1
ATOM 1978 C C . VAL A 1 242 ? 24.019 -1.641 -21.838 1.00 93.19 242 VAL A C 1
ATOM 1980 O O . VAL A 1 242 ? 23.159 -2.383 -21.375 1.00 93.19 242 VAL A O 1
ATOM 1983 N N . LEU A 1 243 ? 25.286 -1.667 -21.436 1.00 91.75 243 LEU A N 1
ATOM 1984 C CA . LEU A 1 243 ? 25.746 -2.326 -20.217 1.00 91.75 243 LEU A CA 1
ATOM 1985 C C . LEU A 1 243 ? 25.900 -1.266 -19.125 1.00 91.75 243 LEU A C 1
ATOM 1987 O O . LEU A 1 243 ? 26.484 -0.205 -19.367 1.00 91.75 243 LEU A O 1
ATOM 1991 N N . ILE A 1 244 ? 25.394 -1.548 -17.927 1.00 90.19 244 ILE A N 1
ATOM 1992 C CA . ILE A 1 244 ? 25.420 -0.623 -16.790 1.00 90.19 244 ILE A CA 1
ATOM 1993 C C . ILE A 1 244 ? 26.293 -1.225 -15.690 1.00 90.19 244 ILE A C 1
ATOM 1995 O O . ILE A 1 244 ? 26.123 -2.382 -15.335 1.00 90.19 244 ILE A O 1
ATOM 1999 N N . GLY A 1 245 ? 27.210 -0.433 -15.131 1.00 85.19 245 GLY A N 1
ATOM 2000 C CA . GLY A 1 245 ? 28.113 -0.873 -14.064 1.00 85.19 245 GLY A CA 1
ATOM 2001 C C . GLY A 1 245 ? 29.576 -0.971 -14.498 1.00 85.19 245 GLY A C 1
ATOM 2002 O O . GLY A 1 245 ? 29.979 -0.462 -15.544 1.00 85.19 245 GLY A O 1
ATOM 2003 N N . THR A 1 246 ? 30.401 -1.572 -13.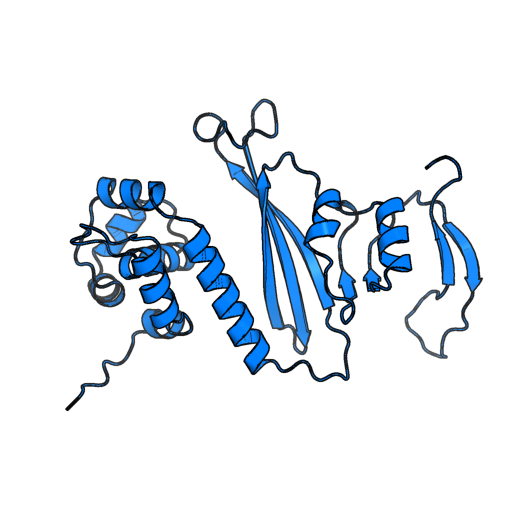643 1.00 78.94 246 THR A N 1
ATOM 2004 C CA . THR A 1 246 ? 31.833 -1.801 -13.891 1.00 78.94 246 THR A CA 1
ATOM 2005 C C . THR A 1 246 ? 32.156 -3.262 -13.616 1.00 78.94 246 THR A C 1
ATOM 2007 O O . THR A 1 246 ? 31.456 -3.911 -12.862 1.00 78.94 246 THR A O 1
ATOM 2010 N N . THR A 1 247 ? 33.272 -3.784 -14.125 1.00 65.00 247 THR A N 1
ATOM 2011 C CA . THR A 1 247 ? 33.732 -5.159 -13.825 1.00 65.00 247 THR A CA 1
ATOM 2012 C C . THR A 1 247 ? 34.013 -5.441 -12.338 1.00 65.00 247 THR A C 1
ATOM 2014 O O . THR A 1 247 ? 34.386 -6.557 -11.995 1.00 65.00 247 THR A O 1
ATOM 2017 N N . GLN A 1 248 ? 33.877 -4.441 -11.462 1.00 55.38 248 GLN A N 1
ATOM 2018 C CA . GLN A 1 248 ? 34.091 -4.537 -10.015 1.00 55.38 248 GLN A CA 1
ATOM 2019 C C . GLN A 1 248 ? 32.794 -4.445 -9.193 1.00 55.38 248 GLN A C 1
ATOM 2021 O O . GLN A 1 248 ? 32.880 -4.580 -7.975 1.00 55.38 248 GLN A O 1
ATOM 2026 N N . ASN A 1 249 ? 31.636 -4.184 -9.815 1.00 46.22 249 ASN A N 1
ATOM 2027 C CA . ASN A 1 249 ? 30.337 -4.087 -9.139 1.00 46.22 249 ASN A CA 1
ATOM 2028 C C . ASN A 1 249 ? 29.266 -4.856 -9.893 1.00 46.22 249 ASN A C 1
ATOM 2030 O O . ASN A 1 249 ? 29.102 -4.546 -11.093 1.00 46.22 249 ASN A O 1
#

Solvent-accessible surface area (backbone atoms only — not comparable to full-atom values): 14934 Å² total; per-residue (Å²): 134,84,75,80,72,79,65,50,73,66,55,53,72,52,56,79,60,60,62,66,61,50,52,52,49,36,59,74,72,46,72,47,66,93,54,86,68,79,38,66,67,32,47,51,46,48,54,53,50,32,62,79,66,67,52,88,41,65,66,57,50,46,59,55,38,74,37,71,67,52,16,64,74,32,66,42,79,74,72,55,57,71,55,52,53,54,50,63,76,69,55,67,64,65,59,57,52,51,54,50,51,51,50,38,50,56,46,55,71,72,61,57,80,60,88,88,59,72,46,40,36,38,44,53,73,48,76,48,81,41,60,37,90,84,35,61,93,26,56,52,50,99,85,36,12,18,35,24,42,38,37,33,30,39,52,47,79,95,83,40,69,48,72,72,46,79,48,78,44,48,49,62,64,63,62,43,73,43,49,74,74,72,60,85,62,63,76,30,35,36,35,37,55,59,76,48,66,50,67,74,57,49,53,52,37,50,78,73,55,44,45,72,48,67,54,78,62,96,82,59,46,72,45,82,76,44,82,52,87,74,64,90,90,56,89,68,89,79,49,68,48,65,49,77,55,52,102,88,102